Protein AF-A0A9W7D382-F1 (afdb_monomer)

Foldseek 3Di:
DDPDDPQDDLVRLVVQLVVLCVVLPDDPDDDDPVVVVVSVVSNVVSNVVSVVSNVVVVVVVVVVPPVPDPDDDDDDDDDDDDDDDDDDDDDDDDDDDDDDDDDDDDPPDPPDDVVVVVVVQVPDDPVRNVVVVVVVVVVVVVVVVPDDPVRVVVVVVVVVVVVVVVVVPDDPVRVVVVVVVVVVVVVVCVVPDDPVVVVVVVVVVVVVVVVCVVVADPVNVVVVVVVVVVVVVVVVVPDDPVRVVVVVVVVVVVVVVVVVPDDPVNVVVVVVVVVVVVVCVVVVVVVVPDPPPPLVVDDDPQADPSDGNQPDFDQDPVPRDTDHPPDPDDDDD

Sequence (333 aa):
MGRSKKKRTREEIEQAMRDNERMNATPAALEEPAAKKRRQARRRNKRYNLNKEFQALAVDTAEDFTAAASRPPVAAAVPEITPALVPATVPPRVPTPVLAPPSAVEPQHPQANPAQGRRQRASLTASQQERVRTRDRERARARRANRTLSQQERDRRRDAERKRARSALLSEAAVSEQRNQNRTQQANVRANRPAQERLILQDADRFRHEQRREQETPDERSARLARERAHQEERRANLSQQQEEAEQAYRREYQAMQRDGQDDEENEEARQNERTRRGSLRRGHTLANHEDFRVSMLSGPNIVDGRHKLPPTTVCPHCNAWKWPAEPRKPAA

Secondary structure (DSSP, 8-state):
----PPPPPHHHHHHHHHHHHHHTPPPSSPPPHHHHHHHHHHHHHHHHHHHHHHHHHHHHHHHTTTTS-----------------------PPPPP---PPP-----------HHHHHHHHHTS-HHHHHHHHHHHHHHHHHHHHT--HHHHHHHHHHHHHHHHHHHHTS-HHHHHHHHHHHHHHHHHHHHT--HHHHHHHHHHHHHHHHHHHHS--HHHHHHHHHHHHHHHHHHHHT--HHHHHHHHHHHHHHHHHHHHH--HHHHHHHHHHHHHHHHHHHTTTTGGG-TT--GGG--STTEETTEE-PPPPEEPTTT--EE-TTSPPPPP-

pLDDT: mean 76.52, std 20.8, range [29.12, 97.38]

Organism: NCBI:txid1490495

Mean predicted aligned error: 22.12 Å

Solvent-accessible surface area (backbone atoms only — not comparable to full-atom values): 20810 Å² total; per-residue (Å²): 135,83,80,76,76,76,80,75,52,71,67,57,42,56,50,52,50,54,50,45,51,62,78,54,51,83,69,95,62,95,69,57,72,67,60,52,51,52,48,52,49,56,46,49,55,52,49,52,53,44,51,51,54,51,50,53,55,54,51,66,61,49,65,76,61,67,82,78,77,90,81,89,83,86,89,83,89,85,89,87,87,84,90,86,86,88,88,86,86,89,83,92,80,82,90,77,89,77,82,85,82,84,86,80,84,74,84,76,72,79,78,74,57,67,67,59,58,50,52,59,58,68,71,46,51,74,70,55,49,47,53,51,52,51,53,50,51,49,53,51,49,54,55,58,71,73,51,51,70,71,56,52,51,54,48,50,52,52,50,50,49,52,47,52,56,53,59,71,71,51,51,72,67,58,51,49,50,52,51,49,53,51,50,52,52,50,49,50,56,61,70,73,48,53,70,68,60,53,50,54,50,50,51,52,51,50,50,54,51,52,54,52,59,71,71,46,48,73,66,57,50,50,53,50,52,49,51,51,48,52,52,52,50,53,50,59,73,69,54,49,72,72,54,50,52,51,53,50,50,52,50,52,52,52,51,49,54,47,62,76,65,53,49,75,66,58,50,48,50,52,50,50,52,50,50,48,52,53,48,36,58,72,69,45,58,69,55,78,76,42,95,78,63,59,50,86,74,62,78,54,99,50,43,56,96,67,37,74,55,73,74,84,67,47,65,38,93,88,73,70,45,81,40,66,91,83,64,77,80,76,81,85,129

Radius of gyration: 43.37 Å; Cα contacts (8 Å, |Δi|>4): 63; chains: 1; bounding box: 101×57×130 Å

Structure (mmCIF, N/CA/C/O backbone):
data_AF-A0A9W7D382-F1
#
_entry.id   AF-A0A9W7D382-F1
#
loop_
_atom_site.group_PDB
_atom_site.id
_atom_site.type_symbol
_atom_site.label_atom_id
_atom_site.label_alt_id
_atom_site.label_comp_id
_atom_site.label_asym_id
_atom_site.label_entity_id
_atom_site.label_seq_id
_atom_site.pdbx_PDB_ins_code
_atom_site.Cartn_x
_atom_site.Cartn_y
_atom_site.Cartn_z
_atom_site.occupancy
_atom_site.B_iso_or_equiv
_atom_site.auth_seq_id
_atom_site.auth_comp_id
_atom_site.auth_asym_id
_atom_site.auth_atom_id
_atom_site.pdbx_PDB_model_num
ATOM 1 N N . MET A 1 1 ? -33.447 33.924 33.471 1.00 37.00 1 MET A N 1
ATOM 2 C CA . MET A 1 1 ? -33.058 34.583 32.202 1.00 37.00 1 MET A CA 1
ATOM 3 C C . MET A 1 1 ? -31.694 34.055 31.762 1.00 37.00 1 MET A C 1
ATOM 5 O O . MET A 1 1 ? -30.670 34.628 32.119 1.00 37.00 1 MET A O 1
ATOM 9 N N . GLY A 1 2 ? -31.651 32.909 31.077 1.00 43.53 2 GLY A N 1
ATOM 10 C CA . GLY A 1 2 ? -30.391 32.353 30.573 1.00 43.53 2 GLY A CA 1
ATOM 11 C C . GLY A 1 2 ? -29.892 33.190 29.398 1.00 43.53 2 GLY A C 1
ATOM 12 O O . GLY A 1 2 ? -30.586 33.290 28.392 1.00 43.53 2 GLY A O 1
ATOM 13 N N . ARG A 1 3 ? -28.718 33.822 29.518 1.00 42.97 3 ARG A N 1
ATOM 14 C CA . ARG A 1 3 ? -28.079 34.508 28.385 1.00 42.97 3 ARG A CA 1
ATOM 15 C C . ARG A 1 3 ? -27.774 33.465 27.310 1.00 42.97 3 ARG A C 1
ATOM 17 O O . ARG A 1 3 ? -26.879 32.641 27.498 1.00 42.97 3 ARG A O 1
ATOM 24 N N . SER A 1 4 ? -28.498 33.495 26.193 1.00 52.62 4 SER A N 1
ATOM 25 C CA . SER A 1 4 ? -28.135 32.734 25.000 1.00 52.62 4 SER A CA 1
ATOM 26 C C . SER A 1 4 ? -26.734 33.171 24.574 1.00 52.62 4 SER A C 1
ATOM 28 O O . SER A 1 4 ? -26.511 34.340 24.247 1.00 52.62 4 SER A O 1
ATOM 30 N N . LYS A 1 5 ? -25.763 32.255 24.641 1.00 63.84 5 LYS A N 1
ATOM 31 C CA . LYS A 1 5 ? -24.408 32.508 24.140 1.00 63.84 5 LYS A CA 1
ATOM 32 C C . LYS A 1 5 ? -24.543 32.866 22.658 1.00 63.84 5 LYS A C 1
ATOM 34 O O . LYS A 1 5 ? -25.117 32.085 21.903 1.00 63.84 5 LYS A O 1
ATOM 39 N N . LYS A 1 6 ? -24.076 34.055 22.262 1.00 71.25 6 LYS A N 1
ATOM 40 C CA . LYS A 1 6 ? -24.061 34.470 20.852 1.00 71.25 6 LYS A CA 1
ATOM 41 C C . LYS A 1 6 ? -23.346 33.381 20.042 1.00 71.25 6 LYS A C 1
ATOM 43 O O . LYS A 1 6 ? -22.253 32.967 20.433 1.00 71.25 6 LYS A O 1
ATOM 48 N N . LYS A 1 7 ? -23.978 32.897 18.965 1.00 74.50 7 LYS A N 1
ATOM 49 C CA . LYS A 1 7 ? -23.317 32.020 17.990 1.00 74.50 7 LYS A CA 1
ATOM 50 C C . LYS A 1 7 ? -22.135 32.807 17.411 1.00 74.50 7 LYS A C 1
ATOM 52 O O . LYS A 1 7 ? -22.319 33.960 17.023 1.00 74.50 7 LYS A O 1
ATOM 57 N N . ARG A 1 8 ? -20.939 32.217 17.418 1.00 80.88 8 ARG A N 1
ATOM 58 C CA . ARG A 1 8 ? -19.760 32.835 16.798 1.00 80.88 8 ARG A CA 1
ATOM 59 C C . ARG A 1 8 ? -19.922 32.850 15.289 1.00 80.88 8 ARG A C 1
ATOM 61 O O . ARG A 1 8 ? -20.516 31.926 14.737 1.00 80.88 8 ARG A O 1
ATOM 68 N N . THR A 1 9 ? -19.387 33.868 14.630 1.00 81.50 9 THR A N 1
ATOM 69 C CA . THR A 1 9 ? -19.325 33.887 13.164 1.00 81.50 9 THR A CA 1
ATOM 70 C C . THR A 1 9 ? -18.233 32.939 12.659 1.00 81.50 9 THR A C 1
ATOM 72 O O . THR A 1 9 ? -17.349 32.512 13.407 1.00 81.50 9 THR A O 1
ATOM 75 N N . ARG A 1 10 ? -18.274 32.599 11.367 1.00 81.44 10 ARG A N 1
ATOM 76 C CA . ARG A 1 10 ? -17.271 31.733 10.730 1.00 81.44 10 ARG A CA 1
ATOM 77 C C . ARG A 1 10 ? -15.841 32.254 10.933 1.00 81.44 10 ARG A C 1
ATOM 79 O O . ARG A 1 10 ? -14.953 31.486 11.297 1.00 81.44 10 ARG A O 1
ATOM 86 N N . GLU A 1 11 ? -15.641 33.557 10.754 1.00 82.12 11 GLU A N 1
ATOM 87 C CA . GLU A 1 11 ? -14.342 34.223 10.914 1.00 82.12 11 GLU A CA 1
ATOM 88 C C . GLU A 1 11 ? -13.851 34.189 12.367 1.00 82.12 11 GLU A C 1
ATOM 90 O O . GLU A 1 11 ? -12.674 33.937 12.620 1.00 82.12 11 GLU A O 1
ATOM 95 N N . GLU A 1 12 ? -14.753 34.352 13.339 1.00 84.56 12 GLU A N 1
ATOM 96 C CA . GLU A 1 12 ? -14.424 34.233 14.764 1.00 84.56 12 GLU A CA 1
ATOM 97 C C . GLU A 1 12 ? -13.974 32.813 15.137 1.00 84.56 12 GLU A C 1
ATOM 99 O O . GLU A 1 12 ? -13.090 32.642 15.979 1.00 84.56 12 GLU A O 1
ATOM 104 N N . ILE A 1 13 ? -14.552 31.784 14.511 1.00 83.56 13 ILE A N 1
ATOM 105 C CA . ILE A 1 13 ? -14.158 30.388 14.733 1.00 83.56 13 ILE A CA 1
ATOM 106 C C . ILE A 1 13 ? -12.787 30.105 14.107 1.00 83.56 13 ILE A C 1
ATOM 108 O O . ILE A 1 13 ? -11.934 29.501 14.760 1.00 83.56 13 ILE A O 1
ATOM 112 N N . GLU A 1 14 ? -12.537 30.574 12.883 1.00 84.88 14 GLU A N 1
ATOM 113 C CA . GLU A 1 14 ? -11.229 30.443 12.227 1.00 84.88 14 GLU A CA 1
ATOM 114 C C . GLU A 1 14 ? -10.127 31.185 13.002 1.00 84.88 14 GLU A C 1
ATOM 116 O O . GLU A 1 14 ? -9.028 30.655 13.195 1.00 84.88 14 GLU A O 1
ATOM 121 N N . GLN A 1 15 ? -10.426 32.375 13.525 1.00 87.94 15 GLN A N 1
ATOM 122 C CA . GLN A 1 15 ? -9.501 33.130 14.365 1.00 87.94 15 GLN A CA 1
ATOM 123 C C . GLN A 1 15 ? -9.241 32.418 15.702 1.00 87.94 15 GLN A C 1
ATOM 125 O O . GLN A 1 15 ? -8.086 32.250 16.096 1.00 87.94 15 GLN A O 1
ATOM 130 N N . ALA A 1 16 ? -10.283 31.890 16.352 1.00 83.94 16 ALA A N 1
ATOM 131 C CA . ALA A 1 16 ? -10.144 31.117 17.587 1.00 83.94 16 ALA A CA 1
ATOM 132 C C . ALA A 1 16 ? -9.324 29.826 17.400 1.00 83.94 16 ALA A C 1
ATOM 134 O O . ALA A 1 16 ? -8.655 29.377 18.336 1.00 83.94 16 ALA A O 1
ATOM 135 N N . MET A 1 17 ? -9.347 29.231 16.203 1.00 84.94 17 MET A N 1
ATOM 136 C CA . MET A 1 17 ? -8.493 28.096 15.848 1.00 84.94 17 MET A CA 1
ATOM 137 C C . MET A 1 17 ? -7.021 28.510 15.790 1.00 84.94 17 MET A C 1
ATOM 139 O O . MET A 1 17 ? -6.186 27.858 16.416 1.00 84.94 17 MET A O 1
ATOM 143 N N . ARG A 1 18 ? -6.702 29.626 15.121 1.00 84.06 18 ARG A N 1
ATOM 144 C CA . ARG A 1 18 ? -5.328 30.160 15.065 1.00 84.06 18 ARG A CA 1
ATOM 145 C C . ARG A 1 18 ? -4.809 30.542 16.449 1.00 84.06 18 ARG A C 1
ATOM 147 O O . ARG A 1 18 ? -3.672 30.220 16.792 1.00 84.06 18 ARG A O 1
ATOM 154 N N . ASP A 1 19 ? -5.643 31.169 17.270 1.00 84.56 19 ASP A N 1
ATOM 155 C CA . ASP A 1 19 ? -5.269 31.542 18.634 1.00 84.56 19 ASP A CA 1
ATOM 156 C C . ASP A 1 19 ? -5.066 30.306 19.518 1.00 84.56 19 ASP A C 1
ATOM 158 O O . ASP A 1 19 ? -4.144 30.269 20.333 1.00 84.56 19 ASP A O 1
ATOM 162 N N . ASN A 1 20 ? -5.843 29.236 19.317 1.00 87.06 20 ASN A N 1
ATOM 163 C CA . ASN A 1 20 ? -5.608 27.969 20.006 1.00 87.06 20 ASN A CA 1
ATOM 164 C C . ASN A 1 20 ? -4.251 27.348 19.648 1.00 87.06 20 ASN A C 1
ATOM 166 O O . ASN A 1 20 ? -3.585 26.800 20.532 1.00 87.06 20 ASN A O 1
ATOM 170 N N . GLU A 1 21 ? -3.840 27.446 18.384 1.00 84.88 21 GLU A N 1
ATOM 171 C CA . GLU A 1 21 ? -2.535 26.974 17.921 1.00 84.88 21 GLU A CA 1
ATOM 172 C C . GLU A 1 21 ? -1.383 27.810 18.473 1.00 84.88 21 GLU A C 1
ATOM 174 O O . GLU A 1 21 ? -0.364 27.239 18.856 1.00 84.88 21 GLU A O 1
ATOM 179 N N . ARG A 1 22 ? -1.565 29.129 18.594 1.00 84.81 22 ARG A N 1
ATOM 180 C CA . ARG A 1 22 ? -0.589 30.030 19.224 1.00 84.81 22 ARG A CA 1
ATOM 181 C C . ARG A 1 22 ? -0.449 29.758 20.722 1.00 84.81 22 ARG A C 1
ATOM 183 O O . ARG A 1 22 ? 0.657 29.544 21.204 1.00 84.81 22 ARG A O 1
ATOM 190 N N . MET A 1 23 ? -1.566 29.691 21.448 1.00 77.81 23 MET A N 1
ATOM 191 C CA . MET A 1 23 ? -1.580 29.489 22.905 1.00 77.81 23 MET A CA 1
ATOM 192 C C . MET A 1 23 ? -1.111 28.092 23.330 1.00 77.81 23 MET A C 1
ATOM 194 O O . MET A 1 23 ? -0.653 27.912 24.454 1.00 77.81 23 MET A O 1
ATOM 198 N N . ASN A 1 24 ? -1.232 27.093 22.450 1.00 81.31 24 ASN A N 1
ATOM 199 C CA . ASN A 1 24 ? -0.793 25.716 22.697 1.00 81.31 24 ASN A CA 1
ATOM 200 C C . ASN A 1 24 ? 0.333 25.292 21.741 1.00 81.31 24 ASN A C 1
ATOM 202 O O . ASN A 1 24 ? 0.441 24.108 21.389 1.00 81.31 24 ASN A O 1
ATOM 206 N N . ALA A 1 25 ? 1.171 26.240 21.325 1.00 79.75 25 ALA A N 1
ATOM 207 C CA . ALA A 1 25 ? 2.393 25.939 20.598 1.00 79.75 25 ALA A CA 1
ATOM 208 C C . ALA A 1 25 ? 3.332 25.083 21.464 1.00 79.75 25 ALA A C 1
ATOM 210 O O . ALA A 1 25 ? 3.325 25.156 22.695 1.00 79.75 25 ALA A O 1
ATOM 211 N N . THR A 1 26 ? 4.122 24.219 20.826 1.00 77.06 26 THR A N 1
ATOM 212 C CA . THR A 1 26 ? 5.143 23.443 21.540 1.00 77.06 26 THR A CA 1
ATOM 213 C C . THR A 1 26 ? 6.229 24.400 22.036 1.00 77.06 26 THR A C 1
ATOM 215 O O . THR A 1 26 ? 6.784 25.123 21.207 1.00 77.06 26 THR A O 1
ATOM 218 N N . PRO A 1 27 ? 6.529 24.435 23.347 1.00 72.56 27 PRO A N 1
ATOM 219 C CA . PRO A 1 27 ? 7.606 25.270 23.861 1.00 72.56 27 PRO A CA 1
ATOM 220 C C . PRO A 1 27 ? 8.956 24.799 23.303 1.00 72.56 27 PRO A C 1
ATOM 222 O O . PRO A 1 27 ? 9.131 23.622 22.996 1.00 72.56 27 PRO A O 1
ATOM 225 N N . ALA A 1 28 ? 9.915 25.719 23.176 1.00 64.69 28 ALA A N 1
ATOM 226 C CA . ALA A 1 28 ? 11.247 25.419 22.641 1.00 64.69 28 ALA A CA 1
ATOM 227 C C . ALA A 1 28 ? 12.111 24.553 23.585 1.00 64.69 28 ALA A C 1
ATOM 229 O O . ALA A 1 28 ? 13.091 23.957 23.147 1.00 64.69 28 ALA A O 1
ATOM 230 N N . ALA A 1 29 ? 11.751 24.476 24.869 1.00 68.19 29 ALA A N 1
ATOM 231 C CA . ALA A 1 29 ? 12.441 23.667 25.869 1.00 68.19 29 ALA A CA 1
ATOM 232 C C . ALA A 1 29 ? 11.959 22.205 25.872 1.00 68.19 29 ALA A C 1
ATOM 234 O O . ALA A 1 29 ? 10.823 21.907 25.495 1.00 68.19 29 ALA A O 1
ATOM 235 N N . LEU A 1 30 ? 12.820 21.296 26.347 1.00 61.06 30 LEU A N 1
ATOM 236 C CA . LEU A 1 30 ? 12.452 19.901 26.587 1.00 61.06 30 LEU A CA 1
ATOM 237 C C . LEU A 1 30 ? 11.354 19.837 27.646 1.00 61.06 30 LEU A C 1
ATOM 239 O O . LEU A 1 30 ? 11.534 20.238 28.792 1.00 61.06 30 LEU A O 1
ATOM 243 N N . GLU A 1 31 ? 10.200 19.343 27.226 1.00 74.75 31 GLU A N 1
ATOM 244 C CA . GLU A 1 31 ? 9.009 19.280 28.048 1.00 74.75 31 GLU A CA 1
ATOM 245 C C . GLU A 1 31 ? 8.812 17.877 28.623 1.00 74.75 31 GLU A C 1
ATOM 247 O O . GLU A 1 31 ? 8.959 16.874 27.919 1.00 74.75 31 GLU A O 1
ATOM 252 N N . GLU A 1 32 ? 8.407 17.819 29.891 1.00 73.88 32 GLU A N 1
ATOM 253 C CA . GLU A 1 32 ? 8.013 16.583 30.558 1.00 73.88 32 GLU A CA 1
ATOM 254 C C . GLU A 1 32 ? 6.883 15.861 29.778 1.00 73.88 32 GLU A C 1
ATOM 256 O O . GLU A 1 32 ? 5.906 16.501 29.357 1.00 73.88 32 GLU A O 1
ATOM 261 N N . PRO A 1 33 ? 6.947 14.525 29.593 1.00 76.69 33 PRO A N 1
ATOM 262 C CA . PRO A 1 33 ? 5.948 13.772 28.827 1.00 76.69 33 PRO A CA 1
ATOM 263 C C . PRO A 1 33 ? 4.491 14.004 29.266 1.00 76.69 33 PRO A C 1
ATOM 265 O O . PRO A 1 33 ? 3.589 14.063 28.422 1.00 76.69 33 PRO A O 1
ATOM 268 N N . ALA A 1 34 ? 4.251 14.189 30.568 1.00 76.81 34 ALA A N 1
ATOM 269 C CA . ALA A 1 34 ? 2.925 14.452 31.121 1.00 76.81 34 ALA A CA 1
ATOM 270 C C . ALA A 1 34 ? 2.381 15.839 30.724 1.00 76.81 34 ALA A C 1
ATOM 272 O O . ALA A 1 34 ? 1.218 15.958 30.319 1.00 76.81 34 ALA A O 1
ATOM 273 N N . ALA A 1 35 ? 3.216 16.881 30.770 1.00 80.00 35 ALA A N 1
ATOM 274 C CA . ALA A 1 35 ? 2.851 18.237 30.358 1.00 80.00 35 ALA A CA 1
ATOM 275 C C . ALA A 1 35 ? 2.538 18.303 28.852 1.00 80.00 35 ALA A C 1
ATOM 277 O O . ALA A 1 35 ? 1.500 18.845 28.446 1.00 80.00 35 ALA A O 1
ATOM 278 N N . LYS A 1 36 ? 3.335 17.599 28.037 1.00 83.25 36 LYS A N 1
ATOM 279 C CA . LYS A 1 36 ? 3.106 17.453 26.594 1.00 83.25 36 LYS A CA 1
ATOM 280 C C . LYS A 1 36 ? 1.746 16.819 26.295 1.00 83.25 36 LYS A C 1
ATOM 282 O O . LYS A 1 36 ? 1.010 17.316 25.437 1.00 83.25 36 LYS A O 1
ATOM 287 N N . LYS A 1 37 ? 1.380 15.752 27.018 1.00 84.94 37 LYS A N 1
ATOM 288 C CA . LYS A 1 37 ? 0.077 15.076 26.875 1.00 84.94 37 LYS A CA 1
ATOM 289 C C . LYS A 1 37 ? -1.080 16.020 27.226 1.00 84.94 37 LYS A C 1
ATOM 291 O O . LYS A 1 37 ? -2.031 16.122 26.450 1.00 84.94 37 LYS A O 1
ATOM 296 N N . ARG A 1 38 ? -0.973 16.780 28.325 1.00 84.88 38 ARG A N 1
ATOM 297 C CA . ARG A 1 38 ? -1.993 17.767 28.735 1.00 84.88 38 ARG A CA 1
ATOM 298 C C . ARG A 1 38 ? -2.163 18.893 27.709 1.00 84.88 38 ARG A C 1
ATOM 300 O O . ARG A 1 38 ? -3.300 19.228 27.376 1.00 84.88 38 ARG A O 1
ATOM 307 N N . ARG A 1 39 ? -1.076 19.446 27.148 1.00 85.56 39 ARG A N 1
ATOM 308 C CA . ARG A 1 39 ? -1.170 20.464 26.080 1.00 85.56 39 ARG A CA 1
ATOM 309 C C . ARG A 1 39 ? -1.847 19.905 24.832 1.00 85.56 39 ARG A C 1
ATOM 311 O O . ARG A 1 39 ? -2.732 20.549 24.269 1.00 85.56 39 ARG A O 1
ATOM 318 N N . GLN A 1 40 ? -1.459 18.705 24.400 1.00 87.06 40 GLN A N 1
ATOM 319 C CA . GLN A 1 40 ? -2.062 18.077 23.225 1.00 87.06 40 GLN A CA 1
ATOM 320 C C . GLN A 1 40 ? -3.556 17.804 23.421 1.00 87.06 40 GLN A C 1
ATOM 322 O O . GLN A 1 40 ? -4.330 18.060 22.501 1.00 87.06 40 GLN A O 1
ATOM 327 N N . ALA A 1 41 ? -3.971 17.359 24.610 1.00 86.69 41 ALA A N 1
ATOM 328 C CA . ALA A 1 41 ? -5.381 17.173 24.946 1.00 86.69 41 ALA A CA 1
ATOM 329 C C . ALA A 1 41 ? -6.163 18.498 24.877 1.00 86.69 41 ALA A C 1
ATOM 331 O O . ALA A 1 41 ? -7.189 18.568 24.203 1.00 86.69 41 ALA A O 1
ATOM 332 N N . ARG A 1 42 ? -5.636 19.585 25.463 1.00 86.44 42 ARG A N 1
ATOM 333 C CA . ARG A 1 42 ? -6.253 20.926 25.385 1.00 86.44 42 ARG A CA 1
ATOM 334 C C . ARG A 1 42 ? -6.392 21.418 23.944 1.00 86.44 42 ARG A C 1
ATOM 336 O O . ARG A 1 42 ? -7.455 21.915 23.570 1.00 86.44 42 ARG A O 1
ATOM 343 N N . ARG A 1 43 ? -5.351 21.237 23.122 1.00 87.31 43 ARG A N 1
ATOM 344 C CA . ARG A 1 43 ? -5.374 21.590 21.693 1.00 87.31 43 ARG A CA 1
ATOM 345 C C . ARG A 1 43 ? -6.425 20.776 20.936 1.00 87.31 43 ARG A C 1
ATOM 347 O O . ARG A 1 43 ? -7.211 21.343 20.185 1.00 87.31 43 ARG A O 1
ATOM 354 N N . ARG A 1 44 ? -6.479 19.457 21.150 1.00 87.25 44 ARG A N 1
ATOM 355 C CA . ARG A 1 44 ? -7.437 18.563 20.477 1.00 87.25 44 ARG A CA 1
ATOM 356 C C . ARG A 1 44 ? -8.882 18.864 20.865 1.00 87.25 44 ARG A C 1
ATOM 358 O O . ARG A 1 44 ? -9.693 19.062 19.967 1.00 87.25 44 ARG A O 1
ATOM 365 N N . ASN A 1 45 ? -9.185 18.982 22.157 1.00 87.56 45 ASN A N 1
ATOM 366 C CA . ASN A 1 45 ? -10.548 19.245 22.630 1.00 87.56 45 ASN A CA 1
ATOM 367 C C . ASN A 1 45 ? -11.061 20.598 22.133 1.00 87.56 45 ASN A C 1
ATOM 369 O O . ASN A 1 45 ? -12.186 20.702 21.644 1.00 87.56 45 ASN A O 1
ATOM 373 N N . LYS A 1 46 ? -10.222 21.642 22.187 1.00 88.19 46 LYS A N 1
ATOM 374 C CA . LYS A 1 46 ? -10.621 22.964 21.697 1.00 88.19 46 LYS A CA 1
ATOM 375 C C . LYS A 1 46 ? -10.827 22.970 20.181 1.00 88.19 46 LYS A C 1
ATOM 377 O O . LYS A 1 46 ? -11.808 23.546 19.722 1.00 88.19 46 LYS A O 1
ATOM 382 N N . ARG A 1 47 ? -9.961 22.286 19.427 1.00 88.12 47 ARG A N 1
ATOM 383 C CA . ARG A 1 47 ? -10.088 22.124 17.973 1.00 88.12 47 ARG A CA 1
ATOM 384 C C . ARG A 1 47 ? -11.347 21.350 17.581 1.00 88.12 47 ARG A C 1
ATOM 386 O O . ARG A 1 47 ? -12.035 21.752 16.654 1.00 88.12 47 ARG A O 1
ATOM 393 N N . TYR A 1 48 ? -11.658 20.268 18.293 1.00 89.69 48 TYR A N 1
ATOM 394 C CA . TYR A 1 48 ? -12.865 19.474 18.068 1.00 89.69 48 TYR A CA 1
ATOM 395 C C . TYR A 1 48 ? -14.133 20.309 18.281 1.00 89.69 48 TYR A C 1
ATOM 397 O O . TYR A 1 48 ? -14.995 20.348 17.407 1.00 89.69 48 TYR A O 1
ATOM 405 N N . ASN A 1 49 ? -14.205 21.057 19.386 1.00 87.25 49 ASN A N 1
ATOM 406 C CA . ASN A 1 49 ? -15.352 21.917 19.681 1.00 87.25 49 ASN A CA 1
ATOM 407 C C . ASN A 1 49 ? -15.520 23.045 18.649 1.00 87.25 49 ASN A C 1
ATOM 409 O O . ASN A 1 49 ? -16.633 23.293 18.200 1.00 87.25 49 ASN A O 1
ATOM 413 N N . LEU A 1 50 ? -14.425 23.687 18.227 1.00 87.06 50 LEU A N 1
ATOM 414 C CA . LEU A 1 50 ? -14.463 24.734 17.199 1.00 87.06 50 LEU A CA 1
ATOM 415 C C . LEU A 1 50 ? -14.838 24.177 15.816 1.00 87.06 50 LEU A C 1
ATOM 417 O O . LEU A 1 50 ? -15.633 24.793 15.116 1.00 87.06 50 LEU A O 1
ATOM 421 N N . ASN A 1 51 ? -14.353 22.989 15.442 1.00 87.50 51 ASN A N 1
ATOM 422 C CA . ASN A 1 51 ? -14.771 22.323 14.204 1.00 87.50 51 ASN A CA 1
ATOM 423 C C . ASN A 1 51 ? -16.252 21.926 14.233 1.00 87.50 51 ASN A C 1
ATOM 425 O O . ASN A 1 51 ? -16.925 22.027 13.211 1.00 87.50 51 ASN A O 1
ATOM 429 N N . LYS A 1 52 ? -16.769 21.501 15.390 1.00 87.62 52 LYS A N 1
ATOM 430 C CA . LYS A 1 52 ? -18.194 21.207 15.572 1.00 87.62 52 LYS A CA 1
ATOM 431 C C . LYS A 1 52 ? -19.048 22.471 15.418 1.00 87.62 52 LYS A C 1
ATOM 433 O O . LYS A 1 52 ? -20.061 22.428 14.729 1.00 87.62 52 LYS A O 1
ATOM 438 N N . GLU A 1 53 ? -18.621 23.596 16.001 1.00 84.31 53 GLU A N 1
ATOM 439 C CA . GLU A 1 53 ? -19.261 24.908 15.800 1.00 84.31 53 GLU A CA 1
ATOM 440 C C . GLU A 1 53 ? -19.203 25.337 14.319 1.00 84.31 53 GLU A C 1
ATOM 442 O O . GLU A 1 53 ? -20.206 25.788 13.774 1.00 84.31 53 GLU A O 1
ATOM 447 N N . PHE A 1 54 ? -18.069 25.131 13.639 1.00 83.31 54 PHE A N 1
ATOM 448 C CA . PHE A 1 54 ? -17.901 25.454 12.217 1.00 83.31 54 PHE A CA 1
ATOM 449 C C . PHE A 1 54 ? -18.824 24.628 11.311 1.00 83.31 54 PH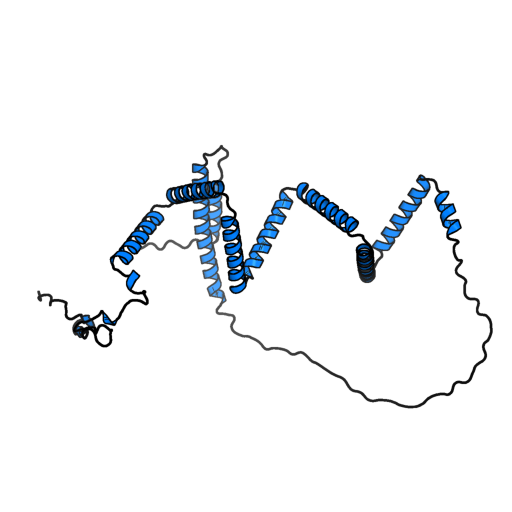E A C 1
ATOM 451 O O . PHE A 1 54 ? -19.438 25.164 10.391 1.00 83.31 54 PHE A O 1
ATOM 458 N N . GLN A 1 55 ? -18.949 23.325 11.580 1.00 82.56 55 GLN A N 1
ATOM 459 C CA . GLN A 1 55 ? -19.852 22.442 10.839 1.00 82.56 55 GLN A CA 1
ATOM 460 C C . GLN A 1 55 ? -21.321 22.798 11.075 1.00 82.56 55 GLN A C 1
ATOM 462 O O . GLN A 1 55 ? -22.097 22.781 10.127 1.00 82.56 55 GLN A O 1
ATOM 467 N N . ALA A 1 56 ? -21.697 23.179 12.300 1.00 78.69 56 ALA A N 1
ATOM 468 C CA . ALA A 1 56 ? -23.056 23.631 12.593 1.00 78.69 56 ALA A CA 1
ATOM 469 C C . ALA A 1 56 ? -23.431 24.890 11.788 1.00 78.69 56 ALA A C 1
ATOM 471 O O . ALA A 1 56 ? -24.539 24.971 11.272 1.00 78.69 56 ALA A O 1
ATOM 472 N N . LEU A 1 57 ? -22.493 25.827 11.595 1.00 74.44 57 LEU A N 1
ATOM 473 C CA . LEU A 1 57 ? -22.721 26.991 10.728 1.00 74.44 57 LEU A CA 1
ATOM 474 C C . LEU A 1 57 ? -22.848 26.622 9.243 1.00 74.44 57 LEU A C 1
ATOM 476 O O . LEU A 1 57 ? -23.590 27.279 8.523 1.00 74.44 57 LEU A O 1
ATOM 480 N N . ALA A 1 58 ? -22.141 25.588 8.773 1.00 71.81 58 ALA A N 1
ATOM 481 C CA . ALA A 1 58 ? -22.247 25.125 7.387 1.00 71.81 58 ALA A CA 1
ATOM 482 C C . ALA A 1 58 ? -23.603 24.452 7.093 1.00 71.81 58 ALA A C 1
ATOM 484 O O . ALA A 1 58 ? -24.124 24.582 5.986 1.00 71.81 58 ALA A O 1
ATOM 485 N N . VAL A 1 59 ? -24.185 23.765 8.081 1.00 63.38 59 VAL A N 1
ATOM 486 C CA . VAL A 1 59 ? -25.531 23.176 7.980 1.00 63.38 59 VAL A CA 1
ATOM 487 C C . VAL A 1 59 ? -26.604 24.267 7.997 1.00 63.38 59 VAL A C 1
ATOM 489 O O . VAL A 1 59 ? -27.467 24.255 7.124 1.00 63.38 59 VAL A O 1
ATOM 492 N N . ASP A 1 60 ? -26.480 25.263 8.884 1.00 59.38 60 ASP A N 1
ATOM 493 C CA . ASP A 1 60 ? -27.396 26.414 8.933 1.00 59.38 60 ASP A CA 1
ATOM 494 C C . ASP A 1 60 ? -27.418 27.183 7.584 1.00 59.38 60 ASP A C 1
ATOM 496 O O . ASP A 1 60 ? -28.456 27.705 7.198 1.00 59.38 60 ASP A O 1
ATOM 500 N N . THR A 1 61 ? -26.318 27.202 6.810 1.00 57.28 61 THR A N 1
ATOM 501 C CA . THR A 1 61 ? -26.292 27.800 5.453 1.00 57.28 61 THR A CA 1
ATOM 502 C C . THR A 1 61 ? -26.850 26.912 4.334 1.00 57.28 61 THR A C 1
ATOM 504 O O . THR A 1 61 ? -27.131 27.413 3.248 1.00 57.28 61 THR A O 1
ATOM 507 N N . ALA A 1 62 ? -26.966 25.598 4.546 1.00 50.22 62 ALA A N 1
ATOM 508 C CA . ALA A 1 62 ? -27.415 24.651 3.522 1.00 50.22 62 ALA A CA 1
ATOM 509 C C . ALA A 1 62 ? -28.943 24.478 3.506 1.00 50.22 62 ALA A C 1
ATOM 511 O O . ALA A 1 62 ? -29.514 24.214 2.444 1.00 50.22 62 ALA A O 1
ATOM 512 N N . GLU A 1 63 ? -29.615 24.668 4.646 1.00 48.53 63 GLU A N 1
ATOM 513 C CA . GLU A 1 63 ? -31.081 24.609 4.710 1.00 48.53 63 GLU A CA 1
ATOM 514 C C . GLU A 1 63 ? -31.746 25.750 3.916 1.00 48.53 63 GLU A C 1
ATOM 516 O O . GLU A 1 63 ? -32.782 25.526 3.292 1.00 48.53 63 GLU A O 1
ATOM 521 N N . ASP A 1 64 ? -31.085 26.904 3.774 1.00 44.72 64 ASP A N 1
ATOM 522 C CA . ASP A 1 64 ? -31.585 28.041 2.984 1.00 44.72 64 ASP A CA 1
ATOM 523 C C . ASP A 1 64 ? -31.602 27.792 1.457 1.00 44.72 64 ASP A C 1
ATOM 525 O O . ASP A 1 64 ? -32.353 28.443 0.728 1.00 44.72 64 ASP A O 1
ATOM 529 N N . PHE A 1 65 ? -30.826 26.829 0.936 1.00 41.91 65 PHE A N 1
ATOM 530 C CA . PHE A 1 65 ? -30.743 26.552 -0.512 1.00 41.91 65 PHE A CA 1
ATOM 531 C C . PHE A 1 65 ? -31.682 25.441 -1.006 1.00 41.91 65 PHE A C 1
ATOM 533 O O . PHE A 1 65 ? -31.905 25.308 -2.212 1.00 41.91 65 PHE A O 1
ATOM 540 N N . THR A 1 66 ? -32.259 24.639 -0.109 1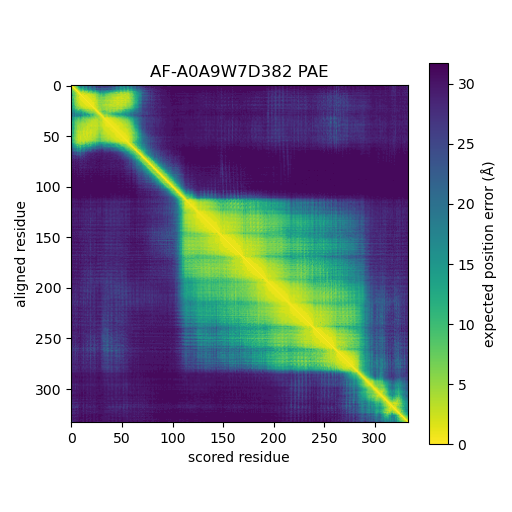.00 39.66 66 THR A N 1
ATOM 541 C CA . THR A 1 66 ? -33.031 23.440 -0.497 1.00 39.66 66 THR A CA 1
ATOM 542 C C . THR A 1 66 ? -34.492 23.717 -0.874 1.00 39.66 66 THR A C 1
ATOM 544 O O . THR A 1 66 ? -35.136 22.862 -1.480 1.00 39.66 66 THR A O 1
ATOM 547 N N . ALA A 1 67 ? -35.004 24.932 -0.646 1.00 35.09 67 ALA A N 1
ATOM 548 C CA . ALA A 1 67 ? -36.376 25.311 -1.003 1.00 35.09 67 ALA A CA 1
ATOM 549 C C . ALA A 1 67 ? -36.591 25.656 -2.499 1.00 35.09 67 ALA A C 1
ATOM 551 O O . ALA A 1 67 ? -37.734 25.792 -2.931 1.00 35.09 67 ALA A O 1
ATOM 552 N N . ALA A 1 68 ? -35.533 25.791 -3.312 1.00 35.31 68 ALA A N 1
ATOM 553 C CA . ALA A 1 68 ? -35.633 26.380 -4.658 1.00 35.31 68 ALA A CA 1
ATOM 554 C C . ALA A 1 68 ? -35.506 25.403 -5.852 1.00 35.31 68 ALA A C 1
ATOM 556 O O . ALA A 1 68 ? -35.635 25.835 -6.995 1.00 35.31 68 ALA A O 1
ATOM 557 N N . ALA A 1 69 ? -35.275 24.101 -5.644 1.00 37.22 69 ALA A N 1
ATOM 558 C CA . ALA A 1 69 ? -34.891 23.185 -6.732 1.00 37.22 69 ALA A CA 1
ATOM 559 C C . ALA A 1 69 ? -35.769 21.922 -6.856 1.00 37.22 69 ALA A C 1
ATOM 561 O O . ALA A 1 69 ? -35.259 20.810 -6.946 1.00 37.22 69 ALA A O 1
ATOM 562 N N . SER A 1 70 ? -37.097 22.074 -6.900 1.00 38.47 70 SER A N 1
ATOM 563 C CA . SER A 1 70 ? -38.011 20.994 -7.320 1.00 38.47 70 SER A CA 1
ATOM 564 C C . SER A 1 70 ? -38.692 21.323 -8.648 1.00 38.47 70 SER A C 1
ATOM 566 O O . SER A 1 70 ? -39.788 21.880 -8.679 1.00 38.47 70 SER A O 1
ATOM 568 N N . ARG A 1 71 ? -38.039 20.963 -9.762 1.00 30.58 71 ARG A N 1
ATOM 569 C CA . ARG A 1 71 ? -38.668 20.768 -11.084 1.00 30.58 71 ARG A CA 1
ATOM 570 C C . ARG A 1 71 ? -37.715 20.006 -12.029 1.00 30.58 71 ARG A C 1
ATOM 572 O O . ARG A 1 71 ? -36.643 20.535 -12.310 1.00 30.58 71 ARG A O 1
ATOM 579 N N . PRO A 1 72 ? -38.063 18.809 -12.543 1.00 36.28 72 PRO A N 1
ATOM 580 C CA . PRO A 1 72 ? -37.235 18.102 -13.527 1.00 36.28 72 PRO A CA 1
ATOM 581 C C . PRO A 1 72 ? -37.757 18.280 -14.969 1.00 36.28 72 PRO A C 1
ATOM 583 O O . PRO A 1 72 ? -38.975 18.324 -15.163 1.00 36.28 72 PRO A O 1
ATOM 586 N N . PRO A 1 73 ? -36.882 18.286 -15.997 1.00 33.56 73 PRO A N 1
ATOM 587 C CA . PRO A 1 73 ? -37.298 17.995 -17.365 1.00 33.56 73 PRO A CA 1
ATOM 588 C C . PRO A 1 73 ? -36.665 16.708 -17.937 1.00 33.56 73 PRO A C 1
ATOM 590 O O . PRO A 1 73 ? -35.451 16.551 -17.991 1.00 33.56 73 PRO A O 1
ATOM 593 N N . VAL A 1 74 ? -37.567 15.800 -18.324 1.00 32.53 74 VAL A N 1
ATOM 594 C CA . VAL A 1 74 ? -37.711 15.025 -19.580 1.00 32.53 74 VAL A CA 1
ATOM 595 C C . VAL A 1 74 ? -36.466 14.504 -20.331 1.00 32.53 74 VAL A C 1
ATOM 597 O O . VAL A 1 74 ? -35.573 15.243 -20.730 1.00 32.53 74 VAL A O 1
ATOM 600 N N . ALA A 1 75 ? -36.518 13.196 -20.614 1.00 35.78 75 ALA A N 1
ATOM 601 C CA . ALA A 1 75 ? -35.584 12.368 -21.378 1.00 35.78 75 ALA A CA 1
ATOM 602 C C . ALA A 1 75 ? -35.615 12.576 -22.912 1.00 35.78 75 ALA A C 1
ATOM 604 O O . ALA A 1 75 ? -36.666 12.845 -23.487 1.00 35.78 75 ALA A O 1
ATOM 605 N N . ALA A 1 76 ? -34.480 12.321 -23.578 1.00 30.73 76 ALA A N 1
ATOM 606 C CA . ALA A 1 76 ? -34.356 12.070 -25.024 1.00 30.73 76 ALA A CA 1
ATOM 607 C C . ALA A 1 76 ? -33.276 10.976 -25.218 1.00 30.73 76 ALA A C 1
ATOM 609 O O . ALA A 1 76 ? -32.151 11.151 -24.763 1.00 30.73 76 ALA A O 1
ATOM 610 N N . ALA A 1 77 ? -33.617 9.732 -25.572 1.00 30.72 77 ALA A N 1
ATOM 611 C CA . ALA A 1 77 ? -34.005 9.186 -26.884 1.00 30.72 77 ALA A CA 1
ATOM 612 C C . ALA A 1 77 ? -32.802 8.901 -27.818 1.00 30.72 77 ALA A C 1
ATOM 614 O O . ALA A 1 77 ? -32.190 9.801 -28.384 1.00 30.72 77 ALA A O 1
ATOM 615 N N . VAL A 1 78 ? -32.503 7.604 -27.955 1.00 37.31 78 VAL A N 1
ATOM 616 C CA . VAL A 1 78 ? -31.593 6.950 -28.915 1.00 37.31 78 VAL A CA 1
ATOM 617 C C . VAL A 1 78 ? -32.377 6.637 -30.198 1.00 37.31 78 VAL A C 1
ATOM 619 O O . VAL A 1 78 ? -33.539 6.254 -30.067 1.00 37.31 78 VAL A O 1
ATOM 622 N N . PRO A 1 79 ? -31.777 6.691 -31.404 1.00 35.38 79 PRO A N 1
ATOM 623 C CA . PRO A 1 79 ? -32.328 5.948 -32.530 1.00 35.38 79 PRO A CA 1
ATOM 624 C C . PRO A 1 79 ? -31.404 4.828 -33.032 1.00 35.38 79 PRO A C 1
ATOM 626 O O . PRO A 1 79 ? -30.213 4.998 -33.290 1.00 35.38 79 PRO A O 1
ATOM 629 N N . GLU A 1 80 ? -32.055 3.683 -33.174 1.00 29.12 80 GLU A N 1
ATOM 630 C CA . GLU A 1 80 ? -31.699 2.418 -33.803 1.00 29.12 80 GLU A CA 1
ATOM 631 C C . GLU A 1 80 ? -32.196 2.444 -35.262 1.00 29.12 80 GLU A C 1
ATOM 633 O O . GLU A 1 80 ? -33.330 2.862 -35.483 1.00 29.12 80 GLU A O 1
ATOM 638 N N . ILE A 1 81 ? -31.404 2.003 -36.253 1.00 32.78 81 ILE A N 1
ATOM 639 C CA . ILE A 1 81 ? -31.916 1.632 -37.592 1.00 32.78 81 ILE A CA 1
ATOM 640 C C . ILE A 1 81 ? -31.122 0.433 -38.147 1.00 32.78 81 ILE A C 1
ATOM 642 O O . ILE A 1 81 ? -29.902 0.490 -38.309 1.00 32.78 81 ILE A O 1
ATOM 646 N N . THR A 1 82 ? -31.850 -0.643 -38.450 1.00 32.03 82 THR A N 1
ATOM 647 C CA . THR A 1 82 ? -31.468 -1.892 -39.141 1.00 32.03 82 THR A CA 1
ATOM 648 C C . THR A 1 82 ? -31.947 -1.883 -40.624 1.00 32.03 82 THR A C 1
ATOM 650 O O . THR A 1 82 ? -32.560 -0.905 -41.047 1.00 32.03 82 THR A O 1
ATOM 653 N N . PRO A 1 83 ? -31.596 -2.887 -41.466 1.00 47.22 83 PRO A N 1
ATOM 654 C CA . PRO A 1 83 ? -31.198 -2.723 -42.875 1.00 47.22 83 PRO A CA 1
ATOM 655 C C . PRO A 1 83 ? -32.320 -2.918 -43.912 1.00 47.22 83 PRO A C 1
ATOM 657 O O . PRO A 1 83 ? -33.395 -3.419 -43.598 1.00 47.22 83 PRO A O 1
ATOM 660 N N . ALA A 1 84 ? -32.013 -2.643 -45.188 1.00 29.55 84 ALA A N 1
ATOM 661 C CA . ALA A 1 84 ? -32.804 -3.109 -46.329 1.00 29.55 84 ALA A CA 1
ATOM 662 C C . ALA A 1 84 ? -31.921 -3.695 -47.450 1.00 29.55 84 ALA A C 1
ATOM 664 O O . ALA A 1 84 ? -30.950 -3.090 -47.902 1.00 29.55 84 ALA A O 1
ATOM 665 N N . LEU A 1 85 ? -32.304 -4.905 -47.856 1.00 34.47 85 LEU A N 1
ATOM 666 C CA . LEU A 1 85 ? -31.829 -5.748 -48.953 1.00 34.47 85 LEU A CA 1
ATOM 667 C C . LEU A 1 85 ? -32.664 -5.452 -50.211 1.00 34.47 85 LEU A C 1
ATOM 669 O O . LEU A 1 85 ? -33.871 -5.358 -50.043 1.00 34.47 85 LEU A O 1
ATOM 673 N N . VAL A 1 86 ? -32.087 -5.405 -51.424 1.00 36.47 86 VAL A N 1
ATOM 674 C CA . VAL A 1 86 ? -32.554 -6.112 -52.656 1.00 36.47 86 VAL A CA 1
ATOM 675 C C . VAL A 1 86 ? -31.628 -5.827 -53.872 1.00 36.47 86 VAL A C 1
ATOM 677 O O . VAL A 1 86 ? -30.844 -4.882 -53.813 1.00 36.47 86 VAL A O 1
ATOM 680 N N . PRO A 1 87 ? -31.626 -6.678 -54.930 1.00 44.97 87 PRO A N 1
ATOM 681 C CA . PRO A 1 87 ? -30.427 -7.091 -55.661 1.00 44.97 87 PRO A CA 1
ATOM 682 C C . PRO A 1 87 ? -30.423 -6.684 -57.148 1.00 44.97 87 PRO A C 1
ATOM 684 O O . PRO A 1 87 ? -31.437 -6.262 -57.698 1.00 44.97 87 PRO A O 1
ATOM 687 N N . ALA A 1 88 ? -29.298 -6.904 -57.835 1.00 33.53 88 ALA A N 1
ATOM 688 C CA . ALA A 1 88 ? -29.250 -6.919 -59.297 1.00 33.53 88 ALA A CA 1
ATOM 689 C C . ALA A 1 88 ? -2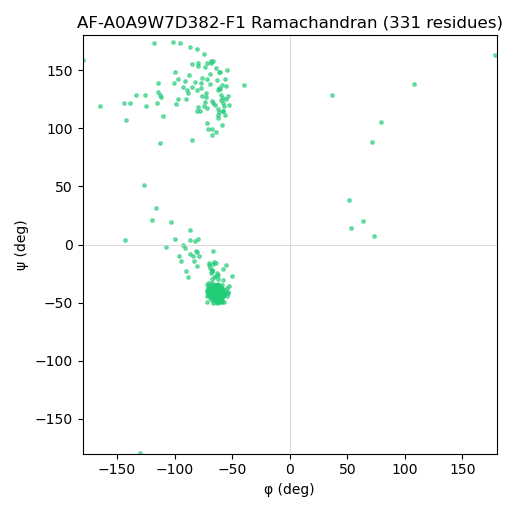8.350 -8.060 -59.800 1.00 33.53 88 ALA A C 1
ATOM 691 O O . ALA A 1 88 ? -27.177 -8.168 -59.449 1.00 33.53 88 ALA A O 1
ATOM 692 N N . THR A 1 89 ? -28.970 -8.924 -60.596 1.00 34.66 89 THR A N 1
ATOM 693 C CA . THR A 1 89 ? -28.449 -10.119 -61.274 1.00 34.66 89 THR A CA 1
ATOM 694 C C . THR A 1 89 ? -27.839 -9.742 -62.638 1.00 34.66 89 THR A C 1
ATOM 696 O O . THR A 1 89 ? -28.131 -8.660 -63.141 1.00 34.66 89 THR A O 1
ATOM 699 N N . VAL A 1 90 ? -27.141 -10.710 -63.271 1.00 37.91 90 VAL A N 1
ATOM 700 C CA . VAL A 1 90 ? -26.807 -10.877 -64.721 1.00 37.91 90 VAL A CA 1
ATOM 701 C C . VAL A 1 90 ? -25.314 -10.614 -65.062 1.00 37.91 90 VAL A C 1
ATOM 703 O O . VAL A 1 90 ? -24.776 -9.600 -64.632 1.00 37.91 90 VAL A O 1
ATOM 706 N N . PRO A 1 91 ? -24.627 -11.409 -65.926 1.00 47.97 91 PRO A N 1
ATOM 707 C CA . PRO A 1 91 ? -24.414 -12.872 -66.000 1.00 47.97 91 PRO A CA 1
ATOM 708 C C . PRO A 1 91 ? -22.890 -13.230 -66.170 1.00 47.97 91 PRO A C 1
ATOM 710 O O . PRO A 1 91 ? -22.049 -12.330 -66.223 1.00 47.97 91 PRO A O 1
ATOM 713 N N . PRO A 1 92 ? -22.466 -14.514 -66.277 1.00 38.31 92 PRO A N 1
ATOM 714 C CA . PRO A 1 92 ? -21.040 -14.866 -66.365 1.00 38.31 92 PRO A CA 1
ATOM 715 C C . PRO A 1 92 ? -20.460 -14.692 -67.780 1.00 38.31 92 PRO A C 1
ATOM 717 O O . PRO A 1 92 ? -21.023 -15.173 -68.763 1.00 38.31 92 PRO A O 1
ATOM 720 N N . ARG A 1 93 ? -19.292 -14.042 -67.884 1.00 36.44 93 ARG A N 1
ATOM 721 C CA . ARG A 1 93 ? -18.527 -13.900 -69.133 1.00 36.44 93 ARG A CA 1
ATOM 722 C C . ARG A 1 93 ? -17.426 -14.967 -69.198 1.00 36.44 93 ARG A C 1
ATOM 724 O O . ARG A 1 93 ? -16.625 -15.106 -68.279 1.00 36.44 93 ARG A O 1
ATOM 731 N N . VAL A 1 94 ? -17.445 -15.721 -70.292 1.00 41.47 94 VAL A N 1
ATOM 732 C CA . VAL A 1 94 ? -16.555 -16.832 -70.672 1.00 41.47 94 VAL A CA 1
ATOM 733 C C . VAL A 1 94 ? -15.072 -16.406 -70.677 1.00 41.47 94 VAL A C 1
ATOM 735 O O . VAL A 1 94 ? -14.784 -15.292 -71.121 1.00 41.47 94 VAL A O 1
ATOM 738 N N . PRO A 1 95 ? -14.116 -17.256 -70.246 1.00 39.12 95 PRO A N 1
ATOM 739 C CA . PRO A 1 95 ? -12.692 -16.957 -70.360 1.00 39.12 95 PRO A CA 1
ATOM 740 C C . PRO A 1 95 ? -12.179 -17.238 -71.781 1.00 39.12 95 PRO A C 1
ATOM 742 O O . PRO A 1 95 ? -12.181 -18.374 -72.247 1.00 39.12 95 PRO A O 1
ATOM 745 N N . THR A 1 96 ? -11.692 -16.205 -72.464 1.00 39.03 96 THR A N 1
ATOM 746 C CA . THR A 1 96 ? -10.788 -16.341 -73.618 1.00 39.03 96 THR A CA 1
ATOM 747 C C . THR A 1 96 ? -9.334 -16.368 -73.132 1.00 39.03 96 THR A C 1
ATOM 749 O O . THR A 1 96 ? -8.963 -15.494 -72.343 1.00 39.03 96 THR A O 1
ATOM 752 N N . PRO A 1 97 ? -8.485 -17.305 -73.594 1.00 44.38 97 PRO A N 1
ATOM 753 C CA . PRO A 1 97 ? -7.069 -17.325 -73.254 1.00 44.38 97 PRO A CA 1
ATOM 754 C C . PRO A 1 97 ? -6.340 -16.276 -74.100 1.00 44.38 97 PRO A C 1
ATOM 756 O O . PRO A 1 97 ? -6.279 -16.386 -75.323 1.00 44.38 97 PRO A O 1
ATOM 759 N N . VAL A 1 98 ? -5.793 -15.244 -73.458 1.00 39.19 98 VAL A N 1
ATOM 760 C CA . VAL A 1 98 ? -4.894 -14.294 -74.122 1.00 39.19 98 VAL A CA 1
ATOM 761 C C . VAL A 1 98 ? -3.459 -14.690 -73.805 1.00 39.19 98 VAL A C 1
ATOM 763 O O . VAL A 1 98 ? -3.063 -14.788 -72.645 1.00 39.19 98 VAL A O 1
ATOM 766 N N . LEU A 1 99 ? -2.725 -14.953 -74.885 1.00 36.72 99 LEU A N 1
ATOM 767 C CA . LEU A 1 99 ? -1.291 -15.195 -74.967 1.00 36.72 99 LEU A CA 1
ATOM 768 C C . LEU A 1 99 ? -0.472 -14.275 -74.050 1.00 36.72 99 LEU A C 1
ATOM 770 O O . LEU A 1 99 ? -0.653 -13.058 -74.030 1.00 36.72 99 LEU A O 1
ATOM 774 N N . ALA A 1 100 ? 0.512 -14.875 -73.384 1.00 37.19 100 ALA A N 1
ATOM 775 C CA . ALA A 1 100 ? 1.626 -14.179 -72.762 1.00 37.19 100 ALA A CA 1
ATOM 776 C C . ALA A 1 100 ? 2.494 -13.447 -73.806 1.00 37.19 100 ALA A C 1
ATOM 778 O O . ALA A 1 100 ? 2.809 -14.027 -74.847 1.00 37.19 100 ALA A O 1
ATOM 779 N N . PRO A 1 101 ? 2.997 -12.245 -73.488 1.00 41.19 101 PRO A N 1
ATOM 780 C CA . PRO A 1 101 ? 4.299 -11.791 -73.955 1.00 41.19 101 PRO A CA 1
ATOM 781 C C . PRO A 1 101 ? 5.380 -12.026 -72.874 1.00 41.19 101 PRO A C 1
ATOM 783 O O . PRO A 1 101 ? 5.106 -11.868 -71.680 1.00 41.19 101 PRO A O 1
ATOM 786 N N . PRO A 1 102 ? 6.608 -12.418 -73.260 1.00 47.94 102 PRO A N 1
ATOM 787 C CA . PRO A 1 102 ? 7.681 -12.733 -72.326 1.00 47.94 102 PRO A CA 1
ATOM 788 C C . PRO A 1 102 ? 8.373 -11.471 -71.788 1.00 47.94 102 PRO A C 1
ATOM 790 O O . PRO A 1 102 ? 8.490 -10.462 -72.476 1.00 47.94 102 PRO A O 1
ATOM 793 N N . SER A 1 103 ? 8.931 -11.610 -70.584 1.00 46.28 103 SER A N 1
ATOM 794 C CA . SER A 1 103 ? 9.988 -10.766 -70.009 1.00 46.28 103 SER A CA 1
ATOM 795 C C . SER A 1 103 ? 9.605 -9.340 -69.597 1.00 46.28 103 SER A C 1
ATOM 797 O O . SER A 1 103 ? 9.867 -8.369 -70.299 1.00 46.28 103 SER A O 1
ATOM 799 N N . ALA A 1 104 ? 9.150 -9.204 -68.349 1.00 39.41 104 ALA A N 1
ATOM 800 C CA . ALA A 1 104 ? 9.426 -8.017 -67.548 1.00 39.41 104 ALA A CA 1
ATOM 801 C C . ALA A 1 104 ? 10.389 -8.430 -66.430 1.00 39.41 104 ALA A C 1
ATOM 803 O O . ALA A 1 104 ? 10.051 -9.225 -65.556 1.00 39.41 104 ALA A O 1
ATOM 804 N N . VAL A 1 105 ? 11.622 -7.938 -66.530 1.00 46.66 105 VAL A N 1
ATOM 805 C CA . VAL A 1 105 ? 12.707 -8.140 -65.570 1.00 46.66 105 VAL A CA 1
ATOM 806 C C . VAL A 1 105 ? 12.242 -7.675 -64.191 1.00 46.66 105 VAL A C 1
ATOM 808 O O . VAL A 1 105 ? 12.036 -6.487 -63.952 1.00 46.66 105 VAL A O 1
ATOM 811 N N . GLU A 1 106 ? 12.068 -8.634 -63.289 1.00 40.69 106 GLU A N 1
ATOM 812 C CA . GLU A 1 106 ? 11.900 -8.403 -61.861 1.00 40.69 106 GLU A CA 1
ATOM 813 C C . GLU A 1 106 ? 13.156 -7.669 -61.349 1.00 40.69 106 GLU A C 1
ATOM 815 O O . GLU A 1 106 ? 14.271 -8.155 -61.576 1.00 40.69 106 GLU A O 1
ATOM 820 N N . PRO A 1 107 ? 13.050 -6.489 -60.706 1.00 44.75 107 PRO A N 1
ATOM 821 C CA . PRO A 1 107 ? 14.219 -5.834 -60.143 1.00 44.75 107 PRO A CA 1
ATOM 822 C C . PRO A 1 107 ? 14.727 -6.690 -58.983 1.00 44.75 107 PRO A C 1
ATOM 824 O O . PRO A 1 107 ? 14.208 -6.641 -57.867 1.00 44.75 107 PRO A O 1
ATOM 827 N N . GLN A 1 108 ? 15.755 -7.491 -59.258 1.00 41.91 108 GLN A N 1
ATOM 828 C CA . GLN A 1 108 ? 16.501 -8.215 -58.243 1.00 41.91 108 GLN A CA 1
ATOM 829 C C . GLN A 1 108 ? 17.079 -7.195 -57.257 1.00 41.91 108 GLN A C 1
ATOM 831 O O . GLN A 1 108 ? 18.066 -6.513 -57.534 1.00 41.91 108 GLN A O 1
ATOM 836 N N . HIS A 1 109 ? 16.460 -7.077 -56.082 1.00 47.12 109 HIS A N 1
ATOM 837 C CA . HIS A 1 109 ? 17.101 -6.448 -54.938 1.00 47.12 109 HIS A CA 1
ATOM 838 C C . HIS A 1 109 ? 18.428 -7.182 -54.689 1.00 47.12 109 HIS A C 1
ATOM 840 O O . HIS A 1 109 ? 18.404 -8.405 -54.520 1.00 47.12 109 HIS A O 1
ATOM 846 N N . PRO A 1 110 ? 19.584 -6.492 -54.649 1.00 54.25 110 PRO A N 1
ATOM 847 C CA . PRO A 1 110 ? 20.851 -7.161 -54.409 1.00 54.25 110 PRO A CA 1
ATOM 848 C C . PRO A 1 110 ? 20.790 -7.810 -53.028 1.00 54.25 110 PRO A C 1
ATOM 850 O O . PRO A 1 110 ? 20.695 -7.124 -52.006 1.00 54.25 110 PRO A O 1
ATOM 853 N N . GLN A 1 111 ? 20.813 -9.143 -52.995 1.00 57.12 111 GLN A N 1
ATOM 854 C CA . GLN A 1 111 ? 20.947 -9.892 -51.756 1.00 57.12 111 GLN A CA 1
ATOM 855 C C . GLN A 1 111 ? 22.316 -9.563 -51.157 1.00 57.12 111 GLN A C 1
ATOM 857 O O . GLN A 1 111 ? 23.346 -10.102 -51.558 1.00 57.12 111 GLN A O 1
ATOM 862 N N . ALA A 1 112 ? 22.337 -8.613 -50.223 1.00 62.31 112 ALA A N 1
ATOM 863 C CA . ALA A 1 112 ? 23.540 -8.236 -49.503 1.00 62.31 112 ALA A CA 1
ATOM 864 C C . ALA A 1 112 ? 24.101 -9.479 -48.801 1.00 62.31 112 ALA A C 1
ATOM 866 O O . ALA A 1 112 ? 23.460 -10.037 -47.910 1.00 62.31 112 ALA A O 1
ATOM 867 N N . ASN A 1 113 ? 25.294 -9.919 -49.207 1.00 82.25 113 ASN A N 1
ATOM 868 C CA . ASN A 1 113 ? 25.903 -11.142 -48.702 1.00 82.25 113 ASN A CA 1
ATOM 869 C C . ASN A 1 113 ? 26.158 -11.015 -47.181 1.00 82.25 113 ASN A C 1
ATOM 871 O O . ASN A 1 113 ? 27.032 -10.241 -46.761 1.00 82.25 113 ASN A O 1
ATOM 875 N N . PRO A 1 114 ? 25.439 -11.767 -46.323 1.00 79.00 114 PRO A N 1
ATOM 876 C CA . PRO A 1 114 ? 25.543 -11.619 -44.873 1.00 79.00 114 PRO A CA 1
ATOM 877 C C . PRO A 1 114 ? 26.946 -11.961 -44.354 1.00 79.00 114 PRO A C 1
ATOM 879 O O . PRO A 1 114 ? 27.361 -11.437 -43.317 1.00 79.00 114 PRO A O 1
ATOM 882 N N . ALA A 1 115 ? 27.710 -12.789 -45.076 1.00 78.44 115 ALA A N 1
ATOM 883 C CA . ALA A 1 115 ? 29.083 -13.131 -44.719 1.00 78.44 115 ALA A CA 1
ATOM 884 C C . ALA A 1 115 ? 30.045 -11.946 -44.910 1.00 78.44 115 ALA A C 1
ATOM 886 O O . ALA A 1 115 ? 30.907 -11.710 -44.061 1.00 78.44 115 ALA A O 1
ATOM 887 N N . GLN A 1 116 ? 29.868 -11.148 -45.968 1.00 80.62 116 GLN A N 1
ATOM 888 C CA . GLN A 1 116 ? 30.674 -9.944 -46.199 1.00 80.62 116 GLN A CA 1
ATOM 889 C C . GLN A 1 116 ? 30.391 -8.873 -45.139 1.00 80.62 116 GLN A C 1
ATOM 891 O O . GLN A 1 116 ? 31.325 -8.298 -44.583 1.00 80.62 116 GLN A O 1
ATOM 896 N N . GLY A 1 117 ? 29.121 -8.679 -44.767 1.00 83.00 117 GLY A N 1
ATOM 897 C CA . GLY A 1 117 ? 28.747 -7.759 -43.688 1.00 83.00 117 GLY A CA 1
ATOM 898 C C . GLY A 1 117 ? 29.326 -8.153 -42.322 1.00 83.00 117 GLY A C 1
ATOM 899 O O . GLY A 1 117 ? 29.687 -7.282 -41.532 1.00 83.00 117 GLY A O 1
ATOM 900 N N . ARG A 1 118 ? 29.466 -9.456 -42.038 1.00 83.19 118 ARG A N 1
ATOM 901 C CA . ARG A 1 118 ? 30.143 -9.944 -40.821 1.00 83.19 118 ARG A CA 1
ATOM 902 C C . ARG A 1 118 ? 31.641 -9.649 -40.846 1.00 83.19 118 ARG A C 1
ATOM 904 O O . ARG A 1 118 ? 32.156 -9.135 -39.858 1.00 83.19 118 ARG A O 1
ATOM 911 N N . ARG A 1 119 ? 32.318 -9.910 -41.971 1.00 85.50 119 ARG A N 1
ATOM 912 C CA . ARG A 1 119 ? 33.755 -9.625 -42.141 1.00 85.50 119 ARG A CA 1
ATOM 913 C C . ARG A 1 119 ? 34.060 -8.134 -41.993 1.00 85.50 119 ARG A C 1
ATOM 915 O O . ARG A 1 119 ? 34.953 -7.779 -41.237 1.00 85.50 119 ARG A O 1
ATOM 922 N N . GLN A 1 120 ? 33.257 -7.271 -42.616 1.00 82.19 120 GLN A N 1
ATOM 923 C CA . GLN A 1 120 ? 33.401 -5.816 -42.501 1.00 82.19 120 GLN A CA 1
ATOM 924 C C . GLN A 1 120 ? 33.185 -5.310 -41.072 1.00 82.19 120 GLN A C 1
ATOM 926 O O . GLN A 1 120 ? 33.884 -4.407 -40.633 1.00 82.19 120 GLN A O 1
ATOM 931 N N . ARG A 1 121 ? 32.237 -5.883 -40.316 1.00 84.19 121 ARG A N 1
ATOM 932 C CA . ARG A 1 121 ? 32.050 -5.532 -38.896 1.00 84.19 121 ARG A CA 1
ATOM 933 C C . ARG A 1 121 ? 33.210 -6.018 -38.030 1.00 84.19 121 ARG A C 1
ATOM 935 O O . ARG A 1 121 ? 33.603 -5.303 -37.115 1.00 84.19 121 ARG A O 1
ATOM 942 N N . ALA A 1 122 ? 33.743 -7.205 -38.318 1.00 84.44 122 ALA A N 1
ATOM 943 C CA . ALA A 1 122 ? 34.879 -7.777 -37.602 1.00 84.44 122 ALA A CA 1
ATOM 944 C C . ALA A 1 122 ? 36.183 -6.998 -37.845 1.00 84.44 122 ALA A C 1
ATOM 946 O O . ALA A 1 122 ? 37.018 -6.933 -36.952 1.00 84.44 122 ALA A O 1
ATOM 947 N N . SER A 1 123 ? 36.337 -6.361 -39.011 1.00 90.50 123 SER A N 1
ATOM 948 C CA . SER A 1 123 ? 37.503 -5.530 -39.329 1.00 90.50 123 SER A CA 1
ATOM 949 C C . SER A 1 123 ? 37.456 -4.114 -38.737 1.00 90.50 123 SER A C 1
ATOM 951 O O . SER A 1 123 ? 38.429 -3.378 -38.868 1.00 90.50 123 SER A O 1
ATOM 953 N N . LEU A 1 124 ? 36.346 -3.694 -38.113 1.00 91.62 124 LEU A N 1
ATOM 954 C CA . LEU A 1 124 ? 36.253 -2.369 -37.492 1.00 91.62 124 LEU A CA 1
ATOM 955 C C . LEU A 1 124 ? 36.986 -2.337 -36.152 1.00 91.62 124 LEU A C 1
ATOM 957 O O . LEU A 1 124 ? 36.756 -3.186 -35.289 1.00 91.62 124 LEU A O 1
ATOM 961 N N . THR A 1 125 ? 37.769 -1.282 -35.931 1.00 92.88 125 THR A N 1
ATOM 962 C CA . THR A 1 125 ? 38.379 -1.013 -34.622 1.00 92.88 125 THR A CA 1
ATOM 963 C C . THR A 1 125 ? 37.319 -0.630 -33.586 1.00 92.88 125 THR A C 1
ATOM 965 O O . THR A 1 125 ? 36.239 -0.149 -33.938 1.00 92.88 125 THR A O 1
ATOM 968 N N . ALA A 1 126 ? 37.614 -0.783 -32.290 1.00 90.00 126 ALA A N 1
ATOM 969 C CA . ALA A 1 126 ? 36.668 -0.463 -31.213 1.00 90.00 126 ALA A CA 1
ATOM 970 C C . ALA A 1 126 ? 36.108 0.974 -31.311 1.00 90.00 126 ALA A C 1
ATOM 972 O O . ALA A 1 126 ? 34.900 1.178 -31.199 1.00 90.00 126 ALA A O 1
ATOM 973 N N . SER A 1 127 ? 36.961 1.955 -31.634 1.00 92.75 127 SER A N 1
ATOM 974 C CA . SER A 1 127 ? 36.553 3.354 -31.837 1.00 92.75 127 SER A CA 1
ATOM 975 C C . SER A 1 127 ? 35.626 3.538 -33.047 1.00 92.75 127 SER A C 1
ATOM 977 O O . SER A 1 127 ? 34.679 4.325 -33.003 1.00 92.75 127 SER A O 1
ATOM 979 N N . GLN A 1 128 ? 35.862 2.815 -34.145 1.00 92.88 128 GLN A N 1
ATOM 980 C CA . GLN A 1 128 ? 34.984 2.860 -35.317 1.00 92.88 128 GLN A CA 1
ATOM 981 C C . GLN A 1 128 ? 33.644 2.169 -35.036 1.00 92.88 128 GLN A C 1
ATOM 983 O O . GLN A 1 128 ? 32.593 2.700 -35.395 1.00 92.88 128 GLN A O 1
ATOM 988 N N . GLN A 1 129 ? 33.660 1.030 -34.338 1.00 92.12 129 GLN A N 1
ATOM 989 C CA . GLN A 1 129 ? 32.442 0.350 -33.897 1.00 92.12 129 GLN A CA 1
ATOM 990 C C . GLN A 1 129 ? 31.602 1.244 -32.982 1.00 92.12 129 GLN A C 1
ATOM 992 O O . GLN A 1 129 ? 30.378 1.277 -33.112 1.00 92.12 129 GLN A O 1
ATOM 997 N N . GLU A 1 130 ? 32.235 1.995 -32.082 1.00 92.88 130 GLU A N 1
ATOM 998 C CA . GLU A 1 130 ? 31.538 2.932 -31.209 1.00 92.88 130 GLU A CA 1
ATOM 999 C C . GLU A 1 130 ? 30.883 4.073 -31.993 1.00 92.88 130 GLU A C 1
ATOM 1001 O O . GLU A 1 130 ? 29.696 4.324 -31.792 1.00 92.88 130 GLU A O 1
ATOM 1006 N N . ARG A 1 131 ? 31.581 4.681 -32.963 1.00 92.94 131 ARG A N 1
ATOM 1007 C CA . ARG A 1 131 ? 30.998 5.706 -33.854 1.00 92.94 131 ARG A CA 1
ATOM 1008 C C . ARG A 1 131 ? 29.804 5.189 -34.660 1.00 92.94 131 ARG A C 1
ATOM 1010 O O . ARG A 1 131 ? 28.831 5.909 -34.875 1.00 92.94 131 ARG A O 1
ATOM 1017 N N . VAL A 1 132 ? 29.847 3.932 -35.101 1.00 93.81 132 VAL A N 1
ATOM 1018 C CA . VAL A 1 132 ? 28.699 3.302 -35.770 1.00 93.81 132 VAL A CA 1
ATOM 1019 C C . VAL A 1 132 ? 27.542 3.119 -34.785 1.00 93.81 132 VAL A C 1
ATOM 1021 O O . VAL A 1 132 ? 26.414 3.500 -35.091 1.00 93.81 132 VAL A O 1
ATOM 1024 N N . ARG A 1 133 ? 27.809 2.622 -33.568 1.00 94.25 133 ARG A N 1
ATOM 1025 C CA . ARG A 1 133 ? 26.786 2.469 -32.519 1.00 94.25 133 ARG A CA 1
ATOM 1026 C C . ARG A 1 133 ? 26.160 3.807 -32.124 1.00 94.25 133 ARG A C 1
ATOM 1028 O O . ARG A 1 133 ? 24.951 3.850 -31.899 1.00 94.25 133 ARG A O 1
ATOM 1035 N N . THR A 1 134 ? 26.935 4.887 -32.022 1.00 94.50 134 THR A N 1
ATOM 1036 C CA . THR A 1 134 ? 26.404 6.220 -31.695 1.00 94.50 134 THR A CA 1
ATOM 1037 C C . THR A 1 134 ? 25.518 6.747 -32.818 1.00 94.50 134 THR A C 1
ATOM 1039 O O . THR A 1 134 ? 24.380 7.127 -32.543 1.00 94.50 134 THR A O 1
ATOM 1042 N N . ARG A 1 135 ? 25.962 6.653 -34.077 1.00 95.38 135 ARG A N 1
ATOM 1043 C CA . ARG A 1 135 ? 25.159 7.031 -35.251 1.00 95.38 135 ARG A CA 1
ATOM 1044 C C . ARG A 1 135 ? 23.861 6.226 -35.353 1.00 95.38 135 ARG A C 1
ATOM 1046 O O . ARG A 1 135 ? 22.808 6.782 -35.659 1.00 95.38 135 ARG A O 1
ATOM 1053 N N . ASP A 1 136 ? 23.902 4.927 -35.071 1.00 95.25 136 ASP A N 1
ATOM 1054 C CA . ASP A 1 136 ? 22.708 4.075 -35.085 1.00 95.25 136 ASP A CA 1
ATOM 1055 C C . ASP A 1 136 ? 21.746 4.413 -33.940 1.00 95.25 136 ASP A C 1
ATOM 1057 O O . ASP A 1 136 ? 20.530 4.448 -34.144 1.00 95.25 136 ASP A O 1
ATOM 1061 N N . ARG A 1 137 ? 22.268 4.728 -32.746 1.00 95.44 137 ARG A N 1
ATOM 1062 C CA . ARG A 1 137 ? 21.457 5.238 -31.628 1.00 95.44 137 ARG A CA 1
ATOM 1063 C C . ARG A 1 137 ? 20.790 6.561 -31.993 1.00 95.44 137 ARG A C 1
ATOM 1065 O O . ARG A 1 137 ? 19.608 6.725 -31.704 1.00 95.44 137 ARG A O 1
ATOM 1072 N N . GLU A 1 138 ? 21.505 7.476 -32.637 1.00 95.38 138 GLU A N 1
ATOM 1073 C CA . GLU A 1 138 ? 20.974 8.769 -33.075 1.00 95.38 138 GLU A CA 1
ATOM 1074 C C . GLU A 1 138 ? 19.881 8.603 -34.139 1.00 95.38 138 GLU A C 1
ATOM 1076 O O . GLU A 1 138 ? 18.770 9.105 -33.974 1.00 95.38 138 GLU A O 1
ATOM 1081 N N . ARG A 1 139 ? 20.127 7.781 -35.167 1.00 95.56 139 ARG A N 1
ATOM 1082 C CA . ARG A 1 139 ? 19.112 7.415 -36.167 1.00 95.56 139 ARG A CA 1
ATOM 1083 C C . ARG A 1 139 ? 17.885 6.773 -35.526 1.00 95.56 139 ARG A C 1
ATOM 1085 O O . ARG A 1 139 ? 16.758 7.077 -35.911 1.00 95.56 139 ARG A O 1
ATOM 1092 N N . ALA A 1 140 ? 18.077 5.892 -34.545 1.00 93.69 140 ALA A N 1
ATOM 1093 C CA . ALA A 1 140 ? 16.975 5.279 -33.814 1.00 93.69 140 ALA A CA 1
ATOM 1094 C C . ALA A 1 140 ? 16.195 6.306 -32.978 1.00 93.69 140 ALA A C 1
ATOM 1096 O O . ALA A 1 140 ? 14.969 6.220 -32.930 1.00 93.69 140 ALA A O 1
ATOM 1097 N N . ARG A 1 141 ? 16.868 7.282 -32.354 1.00 94.12 141 ARG A N 1
ATOM 1098 C CA . ARG A 1 141 ? 16.220 8.394 -31.637 1.00 94.12 141 ARG A CA 1
ATOM 1099 C C . ARG A 1 141 ? 15.388 9.251 -32.588 1.00 94.12 141 ARG A C 1
ATOM 1101 O O . ARG A 1 141 ? 14.204 9.427 -32.323 1.00 94.12 141 ARG A O 1
ATOM 1108 N N . ALA A 1 142 ? 15.950 9.675 -33.721 1.00 93.88 142 ALA A N 1
ATOM 1109 C CA . ALA A 1 142 ? 15.232 10.448 -34.737 1.00 93.88 142 ALA A CA 1
ATOM 1110 C C . ALA A 1 142 ? 14.006 9.688 -35.277 1.00 93.88 142 ALA A C 1
ATOM 1112 O O . ALA A 1 142 ? 12.908 10.233 -35.358 1.00 93.88 142 ALA A O 1
ATOM 1113 N N . ARG A 1 143 ? 14.153 8.382 -35.552 1.00 93.19 143 ARG A N 1
ATOM 1114 C CA . ARG A 1 143 ? 13.026 7.523 -35.951 1.00 93.19 143 ARG A CA 1
ATOM 1115 C C . ARG A 1 143 ? 11.949 7.424 -34.876 1.00 93.19 143 ARG A C 1
ATOM 1117 O O . ARG A 1 143 ? 10.784 7.356 -35.230 1.00 93.19 143 ARG A O 1
ATOM 1124 N N . ARG A 1 144 ? 12.308 7.370 -33.588 1.00 90.88 144 ARG A N 1
ATOM 1125 C CA . ARG A 1 144 ? 11.325 7.342 -32.490 1.00 90.88 144 ARG A CA 1
ATOM 1126 C C . ARG A 1 144 ? 10.619 8.687 -32.326 1.00 90.88 144 ARG A C 1
ATOM 1128 O O . ARG A 1 144 ? 9.418 8.680 -32.096 1.00 90.88 144 ARG A O 1
ATOM 1135 N N . ALA A 1 145 ? 11.342 9.798 -32.465 1.00 91.44 145 ALA A N 1
ATOM 1136 C CA . ALA A 1 145 ? 10.783 11.145 -32.363 1.00 91.44 145 ALA A CA 1
ATOM 1137 C C . ALA A 1 145 ? 9.752 11.424 -33.470 1.00 91.44 145 ALA A C 1
ATOM 1139 O O . ALA A 1 145 ? 8.693 11.971 -33.194 1.00 91.44 145 ALA A O 1
ATOM 1140 N N . ASN A 1 146 ? 10.012 10.949 -34.691 1.00 93.19 146 ASN A N 1
ATOM 1141 C CA . ASN A 1 146 ? 9.126 11.147 -35.842 1.00 93.19 146 ASN A CA 1
ATOM 1142 C C . ASN A 1 146 ? 8.008 10.086 -35.969 1.00 93.19 146 ASN A C 1
ATOM 1144 O O . ASN A 1 146 ? 7.373 9.989 -37.019 1.00 93.19 146 ASN A O 1
ATOM 1148 N N . ARG A 1 147 ? 7.765 9.252 -34.944 1.00 93.12 147 ARG A N 1
ATOM 1149 C CA . ARG A 1 147 ? 6.698 8.230 -34.977 1.00 93.12 147 ARG A CA 1
ATOM 1150 C C . ARG A 1 147 ? 5.352 8.800 -34.562 1.00 93.12 147 ARG A C 1
ATOM 1152 O O . ARG A 1 147 ? 5.230 9.412 -33.503 1.00 93.12 147 ARG A O 1
ATOM 1159 N N . THR A 1 148 ? 4.315 8.445 -35.317 1.00 94.88 148 THR A N 1
ATOM 1160 C CA . THR A 1 148 ? 2.923 8.731 -34.947 1.00 94.88 148 THR A CA 1
ATOM 1161 C C . THR A 1 148 ? 2.458 7.854 -33.780 1.00 94.88 148 THR A C 1
ATOM 1163 O O . THR A 1 148 ? 2.962 6.744 -33.584 1.00 94.88 148 THR A O 1
ATOM 1166 N N . LEU A 1 149 ? 1.450 8.303 -33.023 1.00 94.50 149 LEU A N 1
ATOM 1167 C CA . LEU A 1 149 ? 0.896 7.546 -31.888 1.00 94.50 149 LEU A CA 1
ATOM 1168 C C . LEU A 1 149 ? 0.407 6.142 -32.292 1.00 94.50 149 LEU A C 1
ATOM 1170 O O . LEU A 1 149 ? 0.672 5.169 -31.590 1.00 94.50 149 LEU A O 1
ATOM 1174 N N . SER A 1 150 ? -0.222 6.010 -33.466 1.00 94.69 150 SER A N 1
ATOM 1175 C CA . SER A 1 150 ? -0.668 4.715 -34.012 1.00 94.69 150 SER A CA 1
ATOM 1176 C C . SER A 1 150 ? 0.498 3.757 -34.309 1.00 94.69 150 SER A C 1
ATOM 1178 O O . SER A 1 150 ? 0.408 2.550 -34.077 1.00 94.69 150 SER A O 1
ATOM 1180 N N . GLN A 1 151 ? 1.635 4.271 -34.791 1.00 94.00 151 GLN A N 1
ATOM 1181 C CA . GLN A 1 151 ? 2.842 3.458 -34.976 1.00 94.00 151 GLN A CA 1
ATOM 1182 C C . GLN A 1 151 ? 3.444 3.039 -33.632 1.00 94.00 151 GLN A C 1
ATOM 1184 O O . GLN A 1 151 ? 3.768 1.866 -33.458 1.00 94.00 151 GLN A O 1
ATOM 1189 N N . GLN A 1 152 ? 3.526 3.960 -32.667 1.00 94.00 152 GLN A N 1
ATOM 1190 C CA . GLN A 1 152 ? 4.021 3.653 -31.323 1.00 94.00 152 GLN A CA 1
ATOM 1191 C C . GLN A 1 152 ? 3.188 2.562 -30.642 1.00 94.00 152 GLN A C 1
ATOM 1193 O O . GLN A 1 152 ? 3.749 1.655 -30.033 1.00 94.00 152 GLN A O 1
ATOM 1198 N N . GLU A 1 153 ? 1.863 2.615 -30.771 1.00 95.38 153 GLU A N 1
ATOM 1199 C CA . GLU A 1 153 ? 0.970 1.615 -30.186 1.00 95.38 153 GLU A CA 1
ATOM 1200 C C . GLU A 1 153 ? 1.146 0.232 -30.832 1.00 95.38 153 GLU A C 1
ATOM 1202 O O . GLU A 1 153 ? 1.263 -0.774 -30.128 1.00 95.38 153 GLU A O 1
ATOM 1207 N N . ARG A 1 154 ? 1.267 0.161 -32.166 1.00 95.06 154 ARG A N 1
ATOM 1208 C CA . ARG A 1 154 ? 1.580 -1.102 -32.860 1.00 95.06 154 ARG A CA 1
ATOM 1209 C C . ARG A 1 154 ? 2.914 -1.693 -32.408 1.00 95.06 154 ARG A C 1
ATOM 1211 O O . ARG A 1 154 ? 3.001 -2.905 -32.211 1.00 95.06 154 ARG A O 1
ATOM 1218 N N . ASP A 1 155 ? 3.930 -0.857 -32.215 1.00 94.62 155 ASP A N 1
ATOM 1219 C CA . ASP A 1 155 ? 5.235 -1.301 -31.727 1.00 94.62 155 ASP A CA 1
ATOM 1220 C C . ASP A 1 155 ? 5.158 -1.809 -30.283 1.00 94.62 155 ASP A C 1
ATOM 1222 O O . ASP A 1 155 ? 5.661 -2.894 -30.003 1.00 94.62 155 ASP A O 1
ATOM 1226 N N . ARG A 1 156 ? 4.455 -1.104 -29.383 1.00 94.75 156 ARG A N 1
ATOM 1227 C CA . ARG A 1 156 ? 4.229 -1.560 -27.998 1.00 94.75 156 ARG A CA 1
ATOM 1228 C C . ARG A 1 156 ? 3.542 -2.920 -27.953 1.00 94.75 156 ARG A C 1
ATOM 1230 O O . ARG A 1 156 ? 3.954 -3.777 -27.174 1.00 94.75 156 ARG A O 1
ATOM 1237 N N . ARG A 1 157 ? 2.529 -3.139 -28.799 1.00 95.69 157 ARG A N 1
ATOM 1238 C CA . ARG A 1 157 ? 1.834 -4.433 -28.905 1.00 95.69 157 ARG A CA 1
ATOM 1239 C C . ARG A 1 157 ? 2.774 -5.539 -29.375 1.00 95.69 157 ARG A C 1
ATOM 1241 O O . ARG A 1 157 ? 2.855 -6.574 -28.718 1.00 95.69 157 ARG A O 1
ATOM 1248 N N . ARG A 1 158 ? 3.541 -5.298 -30.445 1.00 96.69 158 ARG A N 1
ATOM 1249 C CA . ARG A 1 158 ? 4.547 -6.254 -30.945 1.00 96.69 158 ARG A CA 1
ATOM 1250 C C . ARG A 1 158 ? 5.629 -6.543 -29.905 1.00 96.69 158 ARG A C 1
ATOM 1252 O O . ARG A 1 158 ? 6.049 -7.686 -29.763 1.00 96.69 158 ARG A O 1
ATOM 1259 N N . ASP A 1 159 ? 6.085 -5.539 -29.166 1.00 95.62 159 ASP A N 1
ATOM 1260 C CA . ASP A 1 159 ? 7.095 -5.709 -28.120 1.00 95.62 159 ASP A CA 1
ATOM 1261 C C . ASP A 1 159 ? 6.547 -6.481 -26.916 1.00 95.62 159 ASP A C 1
ATOM 1263 O O . ASP A 1 159 ? 7.248 -7.335 -26.364 1.00 95.62 159 ASP A O 1
ATOM 1267 N N . ALA A 1 160 ? 5.292 -6.233 -26.533 1.00 95.44 160 ALA A N 1
ATOM 1268 C CA . ALA A 1 160 ? 4.601 -7.000 -25.504 1.00 95.44 160 ALA A CA 1
ATOM 1269 C C . ALA A 1 160 ? 4.441 -8.469 -25.919 1.00 95.44 160 ALA A C 1
ATOM 1271 O O . ALA A 1 160 ? 4.731 -9.358 -25.120 1.00 95.44 160 ALA A O 1
ATOM 1272 N N . GLU A 1 161 ? 4.061 -8.733 -27.168 1.00 96.50 161 GLU A N 1
ATOM 1273 C CA . GLU A 1 161 ? 3.966 -10.084 -27.727 1.00 96.50 161 GLU A CA 1
ATOM 1274 C C . GLU A 1 161 ? 5.331 -10.784 -27.754 1.00 96.50 161 GLU A C 1
ATOM 1276 O O . GLU A 1 161 ? 5.473 -11.873 -27.203 1.00 96.50 161 GLU A O 1
ATOM 1281 N N . ARG A 1 162 ? 6.380 -10.124 -28.265 1.00 96.31 162 ARG A N 1
ATOM 1282 C CA . ARG A 1 162 ? 7.760 -10.646 -28.221 1.00 96.31 162 ARG A CA 1
ATOM 1283 C C . ARG A 1 162 ? 8.221 -10.919 -26.793 1.00 96.31 162 ARG A C 1
ATOM 1285 O O . ARG A 1 162 ? 8.954 -11.875 -26.556 1.00 96.31 162 ARG A O 1
ATOM 1292 N N . LYS A 1 163 ? 7.844 -10.072 -25.831 1.00 93.94 163 LYS A N 1
ATOM 1293 C CA . LYS A 1 163 ? 8.160 -10.284 -24.414 1.00 93.94 163 LYS A CA 1
ATOM 1294 C C . LYS A 1 163 ? 7.436 -11.513 -23.871 1.00 93.94 163 LYS A C 1
ATOM 1296 O O . LYS A 1 163 ? 8.099 -12.328 -23.244 1.00 93.94 163 LYS A O 1
ATOM 1301 N N . ARG A 1 164 ? 6.139 -11.677 -24.152 1.00 92.44 164 ARG A N 1
ATOM 1302 C CA . ARG A 1 164 ? 5.369 -12.874 -23.773 1.00 92.44 164 ARG A CA 1
ATOM 1303 C C . ARG A 1 164 ? 5.971 -14.139 -24.381 1.00 92.44 164 ARG A C 1
ATOM 1305 O O . ARG A 1 164 ? 6.230 -15.077 -23.640 1.00 92.44 164 ARG A O 1
ATOM 1312 N N . ALA A 1 165 ? 6.279 -14.126 -25.678 1.00 94.50 165 ALA A N 1
ATOM 1313 C CA . ALA A 1 165 ? 6.913 -15.247 -26.368 1.00 94.50 165 ALA A CA 1
ATOM 1314 C C . ALA A 1 165 ? 8.276 -15.602 -25.753 1.00 94.50 165 ALA A C 1
ATOM 1316 O O . ALA A 1 165 ? 8.534 -16.762 -25.462 1.00 94.50 165 ALA A O 1
ATOM 1317 N N . ARG A 1 166 ? 9.130 -14.607 -25.469 1.00 92.69 166 ARG A N 1
ATOM 1318 C CA . ARG A 1 166 ? 10.404 -14.847 -24.768 1.00 92.69 166 ARG A CA 1
ATOM 1319 C C . ARG A 1 166 ? 10.197 -15.427 -23.376 1.00 92.69 166 ARG A C 1
ATOM 1321 O O . ARG A 1 166 ? 10.897 -16.361 -23.023 1.00 92.69 166 ARG A O 1
ATOM 1328 N N . SER A 1 167 ? 9.255 -14.891 -22.601 1.00 90.31 167 SER A N 1
ATOM 1329 C CA . SER A 1 167 ? 8.949 -15.401 -21.263 1.00 90.31 167 SER A CA 1
ATOM 1330 C C . SER A 1 167 ? 8.419 -16.835 -21.287 1.00 90.31 167 SER A C 1
ATOM 1332 O O . SER A 1 167 ? 8.751 -17.591 -20.386 1.00 90.31 167 SER A O 1
ATOM 1334 N N . ALA A 1 168 ? 7.655 -17.219 -22.313 1.00 91.19 168 ALA A N 1
ATOM 1335 C CA . ALA A 1 168 ? 7.166 -18.587 -22.488 1.00 91.19 168 ALA A CA 1
ATOM 1336 C C . ALA A 1 168 ? 8.284 -19.597 -22.802 1.00 91.19 168 ALA A C 1
ATOM 1338 O O . ALA A 1 168 ? 8.119 -20.783 -22.546 1.00 91.19 168 ALA A O 1
ATOM 1339 N N . LEU A 1 169 ? 9.420 -19.131 -23.333 1.00 93.94 169 LEU A N 1
ATOM 1340 C CA . LEU A 1 169 ? 10.596 -19.958 -23.626 1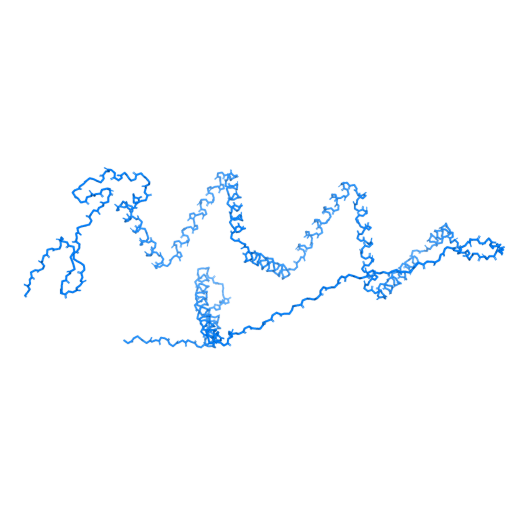.00 93.94 169 LEU A CA 1
ATOM 1341 C C . LEU A 1 169 ? 11.599 -20.026 -22.461 1.00 93.94 169 LEU A C 1
ATOM 1343 O O . LEU A 1 169 ? 12.624 -20.694 -22.585 1.00 93.94 169 LEU A O 1
ATOM 1347 N N . LEU A 1 170 ? 11.361 -19.313 -21.353 1.00 91.81 170 LEU A N 1
ATOM 1348 C CA . LEU A 1 170 ? 12.257 -19.352 -20.196 1.00 91.81 170 LEU A CA 1
ATOM 1349 C C . LEU A 1 170 ? 12.051 -20.639 -19.394 1.00 91.81 170 LEU A C 1
ATOM 1351 O O . LEU A 1 170 ? 10.921 -21.045 -19.136 1.00 91.81 170 LEU A O 1
ATOM 1355 N N . SER A 1 171 ? 13.153 -21.228 -18.931 1.00 92.75 171 SER A N 1
ATOM 1356 C CA . SER A 1 171 ? 13.108 -22.31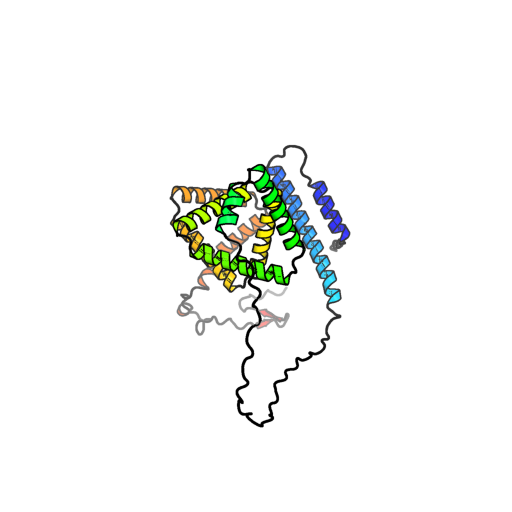3 -17.951 1.00 92.75 171 SER A CA 1
ATOM 1357 C C . SER A 1 171 ? 12.624 -21.807 -16.589 1.00 92.75 171 SER A C 1
ATOM 1359 O O . SER A 1 171 ? 12.786 -20.632 -16.246 1.00 92.75 171 SER A O 1
ATOM 1361 N N . GLU A 1 172 ? 12.077 -22.699 -15.765 1.00 91.88 172 GLU A N 1
ATOM 1362 C CA . GLU A 1 172 ? 11.596 -22.352 -14.420 1.00 91.88 172 GLU A CA 1
ATOM 1363 C C . GLU A 1 172 ? 12.697 -21.762 -13.525 1.00 91.88 172 GLU A C 1
ATOM 1365 O O . GLU A 1 172 ? 12.445 -20.833 -12.750 1.00 91.88 172 GLU A O 1
ATOM 1370 N N . ALA A 1 173 ? 13.937 -22.237 -13.677 1.00 92.69 173 ALA A N 1
ATOM 1371 C CA . ALA A 1 173 ? 15.103 -21.690 -12.989 1.00 92.69 173 ALA A CA 1
ATOM 1372 C C . ALA A 1 173 ? 15.364 -20.226 -13.391 1.00 92.69 173 ALA A C 1
ATOM 1374 O O . ALA A 1 173 ? 15.503 -19.365 -12.521 1.00 92.69 173 ALA A O 1
ATOM 1375 N N . ALA A 1 174 ? 15.328 -19.914 -14.691 1.00 93.44 174 ALA A N 1
ATOM 1376 C CA . ALA A 1 174 ? 15.505 -18.549 -15.191 1.00 93.44 174 ALA A CA 1
ATOM 1377 C C . ALA A 1 174 ? 14.350 -17.622 -14.773 1.00 93.44 174 ALA A C 1
ATOM 1379 O O . ALA A 1 174 ? 14.568 -16.457 -14.435 1.00 93.44 174 ALA A O 1
ATOM 1380 N N . VAL A 1 175 ? 13.114 -18.133 -14.735 1.00 92.50 175 VAL A N 1
ATOM 1381 C CA . VAL A 1 175 ? 11.954 -17.391 -14.211 1.00 92.50 175 VAL A CA 1
ATOM 1382 C C . VAL A 1 175 ? 12.137 -17.079 -12.724 1.00 92.50 175 VAL A C 1
ATOM 1384 O O . VAL A 1 175 ? 11.846 -15.964 -12.282 1.00 92.50 175 VAL A O 1
ATOM 1387 N N . SER A 1 176 ? 12.627 -18.041 -11.945 1.00 93.44 176 SER A N 1
ATOM 1388 C CA . SER A 1 176 ? 12.880 -17.875 -10.511 1.00 93.44 176 SER A CA 1
ATOM 1389 C C . SER A 1 176 ? 13.991 -16.860 -10.248 1.00 93.44 176 SER A C 1
ATOM 1391 O O . SER A 1 176 ? 13.822 -15.962 -9.422 1.00 93.44 176 SER A O 1
ATOM 1393 N N . GLU A 1 177 ? 15.078 -16.919 -11.016 1.00 95.62 177 GLU A N 1
ATOM 1394 C CA . GLU A 1 177 ? 16.150 -15.928 -10.963 1.00 95.62 177 GLU A CA 1
ATOM 1395 C C . GLU A 1 177 ? 15.638 -14.526 -11.315 1.00 95.62 177 GLU A C 1
ATOM 1397 O O . GLU A 1 177 ? 15.863 -13.574 -10.568 1.00 95.62 177 GLU A O 1
ATOM 1402 N N . GLN A 1 178 ? 14.854 -14.395 -12.389 1.00 93.75 178 GLN A N 1
ATOM 1403 C CA . GLN A 1 178 ? 14.254 -13.120 -12.777 1.00 93.75 178 GLN A CA 1
ATOM 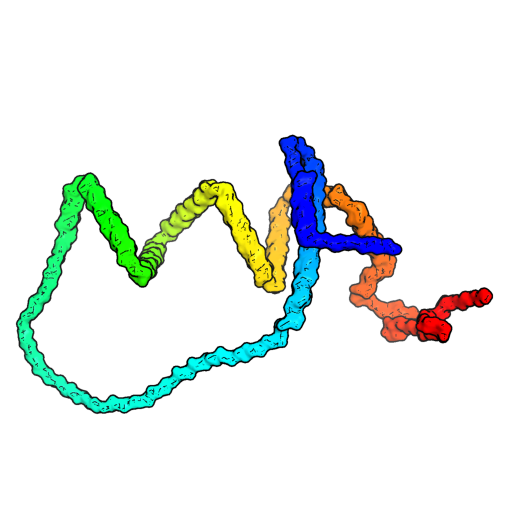1404 C C . GLN A 1 178 ? 13.334 -12.561 -11.680 1.00 93.75 178 GLN A C 1
ATOM 1406 O O . GLN A 1 178 ? 13.335 -11.356 -11.412 1.00 93.75 178 GLN A O 1
ATOM 1411 N N . ARG A 1 179 ? 12.545 -13.412 -11.012 1.00 94.31 179 ARG A N 1
ATOM 1412 C CA . ARG A 1 179 ? 11.715 -13.003 -9.866 1.00 94.31 179 ARG A CA 1
ATOM 1413 C C . ARG A 1 179 ? 12.575 -12.519 -8.703 1.00 94.31 179 ARG A C 1
ATOM 1415 O O . ARG A 1 179 ? 12.242 -11.490 -8.118 1.00 94.31 179 ARG A O 1
ATOM 1422 N N . ASN A 1 180 ? 13.669 -13.209 -8.397 1.00 95.88 180 ASN A N 1
ATOM 1423 C CA . ASN A 1 180 ? 14.589 -12.813 -7.332 1.00 95.88 180 ASN A CA 1
ATOM 1424 C C . ASN A 1 180 ? 15.270 -11.478 -7.647 1.00 95.88 180 ASN A C 1
ATOM 1426 O O . ASN A 1 180 ? 15.238 -10.575 -6.816 1.00 95.88 180 ASN A O 1
ATOM 1430 N N . GLN A 1 181 ? 15.767 -11.294 -8.872 1.00 95.50 181 GLN A N 1
ATOM 1431 C CA . GLN A 1 181 ? 16.325 -10.017 -9.322 1.00 95.50 181 GLN A CA 1
ATOM 1432 C C . GLN A 1 181 ? 15.296 -8.881 -9.205 1.00 95.50 181 GLN A C 1
ATOM 1434 O O . GLN A 1 181 ? 15.610 -7.820 -8.668 1.00 95.50 181 GLN A O 1
ATOM 1439 N N . ASN A 1 182 ? 14.044 -9.112 -9.617 1.00 96.75 182 ASN A N 1
ATOM 1440 C CA . ASN A 1 182 ? 12.966 -8.129 -9.470 1.00 96.75 182 ASN A CA 1
ATOM 1441 C C . ASN A 1 182 ? 12.666 -7.804 -7.998 1.00 96.75 182 ASN A C 1
ATOM 1443 O O . ASN A 1 182 ? 12.447 -6.639 -7.669 1.00 96.75 182 ASN A O 1
ATOM 1447 N N . ARG A 1 183 ? 12.669 -8.801 -7.102 1.00 95.88 183 ARG A N 1
ATOM 1448 C CA . ARG A 1 183 ? 12.492 -8.585 -5.655 1.00 95.88 183 ARG A CA 1
ATOM 1449 C C . ARG A 1 183 ? 13.616 -7.724 -5.090 1.00 95.88 183 ARG A C 1
ATOM 1451 O O . ARG A 1 183 ? 13.327 -6.742 -4.413 1.00 95.88 183 ARG A O 1
ATOM 1458 N N . THR A 1 184 ? 14.867 -8.033 -5.423 1.00 96.06 184 THR A N 1
ATOM 1459 C CA . THR A 1 184 ? 16.038 -7.263 -4.981 1.00 96.06 184 THR A CA 1
ATOM 1460 C C . THR A 1 184 ? 15.996 -5.835 -5.513 1.00 96.06 184 THR A C 1
ATOM 1462 O O . THR A 1 184 ? 16.178 -4.889 -4.753 1.00 96.06 184 THR A O 1
ATOM 1465 N N . GLN A 1 185 ? 15.670 -5.643 -6.793 1.00 95.56 185 GLN A N 1
ATOM 1466 C CA . GLN A 1 185 ? 15.516 -4.306 -7.371 1.00 95.56 185 GLN A CA 1
ATOM 1467 C C . GLN A 1 185 ? 14.401 -3.513 -6.681 1.00 95.56 185 GLN A C 1
ATOM 1469 O O . GLN A 1 185 ? 14.601 -2.351 -6.338 1.00 95.56 185 GLN A O 1
ATOM 1474 N N . GLN A 1 186 ? 13.246 -4.129 -6.419 1.00 95.00 186 GLN A N 1
ATOM 1475 C CA . GLN A 1 186 ? 12.156 -3.467 -5.699 1.00 95.00 186 GLN A CA 1
ATOM 1476 C C . GLN A 1 186 ? 12.537 -3.128 -4.257 1.00 95.00 186 GLN A C 1
ATOM 1478 O O . GLN A 1 186 ? 12.213 -2.036 -3.790 1.00 95.00 186 GLN A O 1
ATOM 1483 N N . ALA A 1 187 ? 13.229 -4.029 -3.560 1.00 94.62 187 ALA A N 1
ATOM 1484 C CA . ALA A 1 187 ? 13.739 -3.777 -2.219 1.00 94.62 187 ALA A CA 1
ATOM 1485 C C . ALA A 1 187 ? 14.714 -2.593 -2.223 1.00 94.62 187 ALA A C 1
ATOM 1487 O O . ALA A 1 187 ? 14.541 -1.667 -1.437 1.00 94.62 187 ALA A O 1
ATOM 1488 N N . ASN A 1 188 ? 15.643 -2.555 -3.179 1.00 95.31 188 ASN A N 1
ATOM 1489 C CA . ASN A 1 188 ? 16.592 -1.456 -3.341 1.00 95.31 188 ASN A CA 1
ATOM 1490 C C . ASN A 1 188 ? 15.890 -0.129 -3.648 1.00 95.31 188 ASN A C 1
ATOM 1492 O O . ASN A 1 188 ? 16.234 0.894 -3.063 1.00 95.31 188 ASN A O 1
ATOM 1496 N N . VAL A 1 189 ? 14.880 -0.125 -4.521 1.00 93.06 189 VAL A N 1
ATOM 1497 C CA . VAL A 1 189 ? 14.089 1.083 -4.813 1.00 93.06 189 VAL A CA 1
ATOM 1498 C C . VAL A 1 189 ? 13.355 1.572 -3.563 1.00 93.06 189 VAL A C 1
ATOM 1500 O O . VAL A 1 189 ? 13.315 2.771 -3.308 1.00 93.06 189 VAL A O 1
ATOM 1503 N N . ARG A 1 190 ? 12.790 0.664 -2.759 1.00 90.38 190 ARG A N 1
ATOM 1504 C CA . ARG A 1 190 ? 12.107 1.024 -1.505 1.00 90.38 190 ARG A CA 1
ATOM 1505 C C . ARG A 1 190 ? 13.084 1.532 -0.444 1.00 90.38 190 ARG A C 1
ATOM 1507 O O . ARG A 1 190 ? 12.758 2.494 0.245 1.00 90.38 190 ARG A O 1
ATOM 1514 N N . ALA A 1 191 ? 14.254 0.908 -0.329 1.00 91.56 191 ALA A N 1
ATOM 1515 C CA . ALA A 1 191 ? 15.287 1.273 0.635 1.00 91.56 191 ALA A CA 1
ATOM 1516 C C . ALA A 1 191 ? 15.891 2.650 0.331 1.00 91.56 191 ALA A C 1
ATOM 1518 O O . ALA A 1 191 ? 16.041 3.466 1.234 1.00 91.56 191 ALA A O 1
ATOM 1519 N N . ASN A 1 192 ? 16.153 2.936 -0.947 1.00 93.50 192 ASN A N 1
ATOM 1520 C CA . ASN A 1 192 ? 16.724 4.209 -1.391 1.00 93.50 192 ASN A CA 1
ATOM 1521 C C . ASN A 1 192 ? 15.683 5.329 -1.548 1.00 93.50 192 ASN A C 1
ATOM 1523 O O . ASN A 1 192 ? 16.020 6.429 -1.985 1.00 93.50 192 ASN A O 1
ATOM 1527 N N . ARG A 1 193 ? 14.409 5.077 -1.218 1.00 93.00 193 ARG A N 1
ATOM 1528 C CA . ARG A 1 193 ? 13.353 6.073 -1.387 1.00 93.00 193 ARG A CA 1
ATOM 1529 C C . ARG A 1 193 ? 13.473 7.189 -0.333 1.00 93.00 193 ARG A C 1
ATOM 1531 O O . ARG A 1 193 ? 13.516 6.888 0.867 1.00 93.00 193 ARG A O 1
ATOM 1538 N N . PRO A 1 194 ? 13.436 8.476 -0.732 1.00 94.56 194 PRO A N 1
ATOM 1539 C CA . PRO A 1 194 ? 13.428 9.596 0.206 1.00 94.56 194 PRO A CA 1
ATOM 1540 C C . PRO A 1 194 ? 12.292 9.499 1.232 1.00 94.56 194 PRO A C 1
ATOM 1542 O O . PRO A 1 194 ? 11.226 8.944 0.961 1.00 94.56 194 PRO A O 1
ATOM 1545 N N . ALA A 1 195 ? 12.500 10.046 2.433 1.00 92.25 195 ALA A N 1
ATOM 1546 C CA . ALA A 1 195 ? 11.483 10.026 3.492 1.00 92.25 195 ALA A CA 1
ATOM 1547 C C . ALA A 1 195 ? 10.170 10.707 3.059 1.00 92.25 195 ALA A C 1
ATOM 1549 O O . ALA A 1 195 ? 9.094 10.172 3.309 1.00 92.25 195 ALA A O 1
ATOM 1550 N N . GLN A 1 196 ? 10.259 11.828 2.337 1.00 94.44 196 GLN A N 1
ATOM 1551 C CA . GLN A 1 196 ? 9.089 12.552 1.837 1.00 94.44 196 GLN A CA 1
ATOM 1552 C C . GLN A 1 196 ? 8.259 11.713 0.856 1.00 94.44 196 GLN A C 1
ATOM 1554 O O . GLN A 1 196 ? 7.047 11.611 1.008 1.00 94.44 196 GLN A O 1
ATOM 1559 N N . GLU A 1 197 ? 8.900 11.044 -0.104 1.00 94.25 197 GLU A N 1
ATOM 1560 C CA . GLU A 1 197 ? 8.197 10.145 -1.026 1.00 94.25 197 GLU A CA 1
ATOM 1561 C C . GLU A 1 197 ? 7.565 8.950 -0.307 1.00 94.25 197 GLU A C 1
ATOM 1563 O O . GLU A 1 197 ? 6.477 8.510 -0.676 1.00 94.25 197 GLU A O 1
ATOM 1568 N N . ARG A 1 198 ? 8.228 8.415 0.727 1.00 91.81 198 ARG A N 1
ATOM 1569 C CA . ARG A 1 198 ? 7.653 7.342 1.550 1.00 91.81 198 ARG A CA 1
ATOM 1570 C C . ARG A 1 198 ? 6.365 7.800 2.233 1.00 91.81 198 ARG A C 1
ATOM 1572 O O . ARG A 1 198 ? 5.392 7.054 2.193 1.00 91.81 198 ARG A O 1
ATOM 1579 N N . LEU A 1 199 ? 6.341 9.011 2.789 1.00 94.69 199 LEU A N 1
ATOM 1580 C CA . LEU A 1 199 ? 5.141 9.584 3.405 1.00 94.69 199 LEU A CA 1
ATOM 1581 C C . LEU A 1 199 ? 4.021 9.801 2.384 1.00 94.69 199 LEU A C 1
ATOM 1583 O O . LEU A 1 199 ? 2.907 9.351 2.620 1.00 94.69 199 LEU A O 1
ATOM 1587 N N . ILE A 1 200 ? 4.324 10.376 1.215 1.00 95.62 200 ILE A N 1
ATOM 1588 C CA . ILE A 1 200 ? 3.332 10.582 0.144 1.00 95.62 200 ILE A CA 1
ATOM 1589 C C . ILE A 1 200 ? 2.684 9.255 -0.267 1.00 95.62 200 ILE A C 1
ATOM 1591 O O . ILE A 1 200 ? 1.470 9.178 -0.448 1.00 95.62 200 ILE A O 1
ATOM 1595 N N . LEU A 1 201 ? 3.479 8.192 -0.404 1.00 94.69 201 LEU A N 1
ATOM 1596 C CA . LEU A 1 201 ? 2.951 6.874 -0.754 1.00 94.69 201 LEU A CA 1
ATOM 1597 C C . LEU A 1 201 ? 2.118 6.262 0.368 1.00 94.69 201 LEU A C 1
ATOM 1599 O O . LEU A 1 201 ? 1.068 5.699 0.080 1.00 94.69 201 LEU A O 1
ATOM 1603 N N . GLN A 1 202 ? 2.550 6.395 1.623 1.00 93.75 202 GLN A N 1
ATOM 1604 C CA . GLN A 1 202 ? 1.776 5.935 2.777 1.00 93.75 202 GLN A CA 1
ATOM 1605 C C . GLN A 1 202 ? 0.442 6.676 2.893 1.00 93.75 202 GLN A C 1
ATOM 1607 O O . GLN A 1 202 ? -0.581 6.047 3.150 1.00 93.75 202 GLN A O 1
ATOM 1612 N N . ASP A 1 203 ? 0.431 7.988 2.659 1.00 95.56 203 ASP A N 1
ATOM 1613 C CA . ASP A 1 203 ? -0.783 8.800 2.651 1.00 95.56 203 ASP A CA 1
ATOM 1614 C C . ASP A 1 203 ? -1.713 8.395 1.504 1.00 95.56 203 ASP A C 1
ATOM 1616 O O . ASP A 1 203 ? -2.909 8.204 1.721 1.00 95.56 203 ASP A O 1
ATOM 1620 N N . ALA A 1 204 ? -1.170 8.183 0.302 1.00 96.25 204 ALA A N 1
ATOM 1621 C CA . ALA A 1 204 ? -1.941 7.706 -0.841 1.00 96.25 204 ALA A CA 1
ATOM 1622 C C . ALA A 1 204 ? -2.504 6.293 -0.614 1.00 96.25 204 ALA A C 1
ATOM 1624 O O . ALA A 1 204 ? -3.641 6.013 -0.993 1.00 96.25 204 ALA A O 1
ATOM 1625 N N . ASP A 1 205 ? -1.736 5.395 0.006 1.00 96.50 205 ASP A N 1
ATOM 1626 C CA . ASP A 1 205 ? -2.197 4.052 0.360 1.00 96.50 205 ASP A CA 1
ATOM 1627 C C . ASP A 1 205 ? -3.281 4.096 1.433 1.00 96.50 205 ASP A C 1
ATOM 1629 O O . ASP A 1 205 ? -4.310 3.436 1.273 1.00 96.50 205 ASP A O 1
ATOM 1633 N N . ARG A 1 206 ? -3.097 4.909 2.481 1.00 96.19 206 ARG A N 1
ATOM 1634 C CA . ARG A 1 206 ? -4.116 5.137 3.511 1.00 96.19 206 ARG A CA 1
ATOM 1635 C C . ARG A 1 206 ? -5.406 5.650 2.879 1.00 96.19 206 ARG A C 1
ATOM 1637 O O . ARG A 1 206 ? -6.451 5.048 3.098 1.00 96.19 206 ARG A O 1
ATOM 1644 N N . PHE A 1 207 ? -5.316 6.666 2.026 1.00 97.38 207 PHE A N 1
ATOM 1645 C CA . PHE A 1 207 ? -6.468 7.242 1.338 1.00 97.38 207 PHE A CA 1
ATOM 1646 C C . PHE A 1 207 ? -7.175 6.228 0.429 1.00 97.38 207 PHE A C 1
ATOM 1648 O O . PHE A 1 207 ? -8.393 6.093 0.472 1.00 97.38 207 PHE A O 1
ATOM 1655 N N . ARG A 1 208 ? -6.424 5.429 -0.342 1.00 95.62 208 ARG A N 1
ATOM 1656 C CA . ARG A 1 208 ? -7.000 4.331 -1.140 1.00 95.62 208 ARG A CA 1
ATOM 1657 C C . ARG A 1 208 ? -7.697 3.285 -0.273 1.00 95.62 208 ARG A C 1
ATOM 1659 O O . ARG A 1 208 ? -8.706 2.721 -0.689 1.00 95.62 208 ARG A O 1
ATOM 1666 N N . HIS A 1 209 ? -7.144 2.974 0.897 1.00 94.69 209 HIS A N 1
ATOM 1667 C CA . HIS A 1 209 ? -7.783 2.064 1.839 1.00 94.69 209 HIS A CA 1
ATOM 1668 C C . HIS A 1 209 ? -9.066 2.659 2.413 1.00 94.69 209 HIS A C 1
ATOM 1670 O O . HIS A 1 209 ? -10.063 1.947 2.444 1.00 94.69 209 HIS A O 1
ATOM 1676 N N . GLU A 1 210 ? -9.055 3.924 2.824 1.00 94.88 210 GLU A N 1
ATOM 1677 C CA . GLU A 1 210 ? -10.231 4.644 3.325 1.00 94.88 210 GLU A CA 1
ATOM 1678 C C . GLU A 1 210 ? -11.339 4.686 2.270 1.00 94.88 210 GLU A C 1
ATOM 1680 O O . GLU A 1 210 ? -12.432 4.200 2.545 1.00 94.88 210 GLU A O 1
ATOM 1685 N N . GLN A 1 211 ? -11.031 5.082 1.030 1.00 96.19 211 GLN A N 1
ATOM 1686 C CA . GLN A 1 211 ? -11.998 5.060 -0.074 1.00 96.19 211 GLN A CA 1
ATOM 1687 C C . GLN A 1 211 ? -12.608 3.672 -0.304 1.00 96.19 211 GLN A C 1
ATOM 1689 O O . GLN A 1 211 ? -13.813 3.546 -0.504 1.00 96.19 211 GLN A O 1
ATOM 1694 N N . ARG A 1 212 ? -11.795 2.607 -0.246 1.00 94.31 212 ARG A N 1
ATOM 1695 C CA . ARG A 1 212 ? -12.316 1.235 -0.343 1.00 94.31 212 ARG A CA 1
ATOM 1696 C C . ARG A 1 212 ? -13.223 0.869 0.827 1.00 94.31 212 ARG A C 1
ATOM 1698 O O . ARG A 1 212 ? -14.148 0.100 0.620 1.00 94.31 212 ARG A O 1
ATOM 1705 N N . ARG A 1 213 ? -12.955 1.366 2.041 1.00 92.94 213 ARG A N 1
ATOM 1706 C CA . ARG A 1 213 ? -13.816 1.119 3.210 1.00 92.94 213 ARG A CA 1
ATOM 1707 C C . ARG A 1 213 ? -15.132 1.887 3.126 1.00 92.94 213 ARG A C 1
ATOM 1709 O O . ARG A 1 213 ? -16.132 1.381 3.613 1.00 92.94 213 ARG A O 1
ATOM 1716 N N . GLU A 1 214 ? -15.127 3.079 2.541 1.00 93.56 214 GLU A N 1
ATOM 1717 C CA . GLU A 1 214 ? -16.333 3.894 2.343 1.00 93.56 214 GLU A CA 1
ATOM 1718 C C . GLU A 1 214 ? -17.261 3.306 1.278 1.00 93.56 214 GLU A C 1
ATOM 1720 O O . GLU A 1 214 ? -18.477 3.368 1.422 1.00 93.56 214 GLU A O 1
ATOM 1725 N N . GLN A 1 215 ? -16.691 2.702 0.234 1.00 94.56 215 GLN A N 1
ATOM 1726 C CA . GLN A 1 215 ? -17.444 2.016 -0.823 1.00 94.56 215 GLN A CA 1
ATOM 1727 C C . GLN A 1 215 ? -17.865 0.590 -0.438 1.00 94.56 215 GLN A C 1
ATOM 1729 O O . GLN A 1 215 ? -18.556 -0.071 -1.207 1.00 94.56 215 GLN A O 1
ATOM 1734 N N . GLU A 1 216 ? -17.427 0.100 0.722 1.00 95.25 216 GLU A N 1
ATOM 1735 C CA . GLU A 1 216 ? -17.666 -1.271 1.159 1.00 95.25 216 GLU A CA 1
ATOM 1736 C C . GLU A 1 216 ? -19.130 -1.456 1.560 1.00 95.25 216 GLU A C 1
ATOM 1738 O O . GLU A 1 216 ? -19.670 -0.739 2.409 1.00 95.25 216 GLU A O 1
ATOM 1743 N N . THR A 1 217 ? -19.770 -2.463 0.977 1.00 96.38 217 THR A N 1
ATOM 1744 C CA . THR A 1 217 ? -21.131 -2.841 1.363 1.00 96.38 217 THR A CA 1
ATOM 1745 C C . THR A 1 217 ? -21.162 -3.404 2.794 1.00 96.38 217 THR A C 1
ATOM 1747 O O . THR A 1 217 ? -20.146 -3.897 3.303 1.00 96.38 217 THR A O 1
ATOM 1750 N N . PRO A 1 218 ? -22.320 -3.380 3.483 1.00 96.12 218 PRO A N 1
ATOM 1751 C CA . PRO A 1 218 ? -22.452 -3.985 4.810 1.00 96.12 218 PRO A CA 1
ATOM 1752 C C . PRO A 1 218 ? -22.025 -5.462 4.856 1.00 96.12 218 PRO A C 1
ATOM 1754 O O . PRO A 1 218 ? -21.371 -5.881 5.816 1.00 96.12 218 PRO A O 1
ATOM 1757 N N . ASP A 1 219 ? -22.314 -6.226 3.801 1.00 95.50 219 ASP A N 1
ATOM 1758 C CA . ASP A 1 219 ? -21.953 -7.643 3.703 1.00 95.50 219 ASP A CA 1
ATOM 1759 C C . ASP A 1 219 ? -20.441 -7.834 3.563 1.00 95.50 219 ASP A C 1
ATOM 1761 O O . ASP A 1 219 ? -19.845 -8.614 4.310 1.00 95.50 219 ASP A O 1
ATOM 1765 N N . GLU A 1 220 ? -19.779 -7.068 2.692 1.00 95.25 220 GLU A N 1
ATOM 1766 C CA . GLU A 1 220 ? -18.316 -7.081 2.562 1.00 95.25 220 GLU A CA 1
ATOM 1767 C C . GLU A 1 220 ? -17.628 -6.655 3.862 1.00 95.25 220 GLU A C 1
ATOM 1769 O O . GLU A 1 220 ? -16.642 -7.276 4.281 1.00 95.25 220 GLU A O 1
ATOM 1774 N N . ARG A 1 221 ? -18.183 -5.647 4.547 1.00 95.25 221 ARG A N 1
ATOM 1775 C CA . ARG A 1 221 ? -17.710 -5.202 5.861 1.00 95.25 221 ARG A CA 1
ATOM 1776 C C . ARG A 1 221 ? -17.822 -6.322 6.890 1.00 95.25 221 ARG A C 1
ATOM 1778 O O . ARG A 1 221 ? -16.871 -6.540 7.647 1.00 95.25 221 ARG A O 1
ATOM 1785 N N . SER A 1 222 ? -18.943 -7.044 6.911 1.00 95.31 222 SER A N 1
ATOM 1786 C CA . SER A 1 222 ? -19.161 -8.182 7.809 1.00 95.31 222 SER A CA 1
ATOM 1787 C C . SER A 1 222 ? -18.177 -9.323 7.513 1.00 95.31 222 SER A C 1
ATOM 1789 O O . SER A 1 222 ? -17.531 -9.834 8.431 1.00 95.31 222 SER A O 1
ATOM 1791 N N . ALA A 1 223 ? -17.950 -9.639 6.234 1.00 96.19 223 ALA A N 1
ATOM 1792 C CA . ALA A 1 223 ? -17.008 -10.661 5.801 1.00 96.19 223 ALA A CA 1
ATOM 1793 C C . ALA A 1 223 ? -15.558 -10.287 6.142 1.00 96.19 223 ALA A C 1
ATOM 1795 O O . ALA A 1 223 ? -14.779 -11.140 6.570 1.00 96.19 223 ALA A O 1
ATOM 1796 N N . ARG A 1 224 ? -15.176 -9.009 6.006 1.00 95.62 224 ARG A N 1
ATOM 1797 C CA . ARG A 1 224 ? -13.854 -8.528 6.432 1.00 95.62 224 ARG A CA 1
ATOM 1798 C C . ARG A 1 224 ? -13.662 -8.692 7.936 1.00 95.62 224 ARG A C 1
ATOM 1800 O O . ARG A 1 224 ? -12.622 -9.199 8.344 1.00 95.62 224 ARG A O 1
ATOM 1807 N N . LEU A 1 225 ? -14.645 -8.297 8.743 1.00 95.62 225 LEU A N 1
ATOM 1808 C CA . LEU A 1 225 ? -14.587 -8.461 10.199 1.00 95.62 225 LEU A CA 1
ATOM 1809 C C . LEU A 1 225 ? -14.575 -9.941 10.608 1.00 95.62 225 LEU A C 1
ATOM 1811 O O . LEU A 1 225 ? -13.901 -10.303 11.567 1.00 95.62 225 LEU A O 1
ATOM 1815 N N . ALA A 1 226 ? -15.280 -10.815 9.885 1.00 96.38 226 ALA A N 1
ATOM 1816 C CA . ALA A 1 226 ? -15.219 -12.260 10.101 1.00 96.38 226 ALA A CA 1
ATOM 1817 C C . ALA A 1 226 ? -13.812 -12.816 9.829 1.00 96.38 226 ALA A C 1
ATOM 1819 O O . ALA A 1 226 ? -13.274 -13.529 10.671 1.00 96.38 226 ALA A O 1
ATOM 1820 N N . ARG A 1 227 ? -13.176 -12.420 8.717 1.00 96.56 227 ARG A N 1
ATOM 1821 C CA . ARG A 1 227 ? -11.777 -12.785 8.421 1.00 96.56 227 ARG A CA 1
ATOM 1822 C C . ARG A 1 227 ? -10.806 -12.261 9.475 1.00 96.56 227 ARG A C 1
ATOM 1824 O O . ARG A 1 227 ? -9.890 -12.970 9.869 1.00 96.56 227 ARG A O 1
ATOM 1831 N N . GLU A 1 228 ? -11.005 -11.030 9.938 1.00 96.62 228 GLU A N 1
ATOM 1832 C CA . GLU A 1 228 ? -10.169 -10.436 10.981 1.00 96.62 228 GLU A CA 1
ATOM 1833 C C . GLU A 1 228 ? -10.303 -11.186 12.312 1.00 96.62 228 GLU A C 1
ATOM 1835 O O . GLU A 1 228 ? -9.291 -11.457 12.954 1.00 96.62 228 GLU A O 1
ATOM 1840 N N . ARG A 1 229 ? -11.524 -11.586 12.693 1.00 95.94 229 ARG A N 1
ATOM 1841 C CA . ARG A 1 229 ? -11.760 -12.439 13.867 1.00 95.94 229 ARG A CA 1
ATOM 1842 C C . ARG A 1 229 ? -11.077 -13.796 13.730 1.00 95.94 229 ARG A C 1
ATOM 1844 O O . ARG A 1 229 ? -10.316 -14.152 14.620 1.00 95.94 229 ARG A O 1
ATOM 1851 N N . ALA A 1 230 ? -11.257 -14.482 12.601 1.00 96.50 230 ALA A N 1
ATOM 1852 C CA . ALA A 1 230 ? -10.618 -15.774 12.348 1.00 96.50 230 ALA A CA 1
ATOM 1853 C C . ALA A 1 230 ? -9.085 -15.683 12.434 1.00 96.50 230 ALA A C 1
ATOM 1855 O O . ALA A 1 230 ? -8.450 -16.490 13.102 1.00 96.50 230 ALA A O 1
ATOM 1856 N N . HIS A 1 231 ? -8.486 -14.645 11.845 1.00 95.75 231 HIS A N 1
ATOM 1857 C CA . HIS A 1 231 ? -7.043 -14.418 11.941 1.00 95.75 231 HIS A CA 1
ATOM 1858 C C . HIS A 1 231 ? -6.594 -14.097 13.379 1.00 95.75 231 HIS A C 1
ATOM 1860 O O . HIS A 1 231 ? -5.518 -14.508 13.805 1.00 95.75 231 HIS A O 1
ATOM 1866 N N . GLN A 1 232 ? -7.385 -13.348 14.154 1.00 93.25 232 GLN A N 1
ATOM 1867 C CA . GLN A 1 232 ? -7.076 -13.106 15.568 1.00 93.25 232 GLN A CA 1
ATOM 1868 C C . GLN A 1 232 ? -7.162 -14.388 16.402 1.00 93.25 232 GLN A C 1
ATOM 1870 O O . GLN A 1 232 ? -6.313 -14.591 17.267 1.00 93.25 232 GLN A O 1
ATOM 1875 N N . GLU A 1 233 ? -8.153 -15.239 16.146 1.00 94.19 233 GLU A N 1
ATOM 1876 C CA . GLU A 1 233 ? -8.311 -16.543 16.795 1.00 94.19 233 GLU A CA 1
ATOM 1877 C C . GLU A 1 233 ? -7.155 -17.481 16.445 1.00 94.19 233 GLU A C 1
ATOM 1879 O O . GLU A 1 233 ? -6.550 -18.049 17.348 1.00 94.19 233 GLU A O 1
ATOM 1884 N N . GLU A 1 234 ? -6.771 -17.558 15.171 1.00 95.50 234 GLU A N 1
ATOM 1885 C CA . GLU A 1 234 ? -5.612 -18.331 14.718 1.00 95.50 234 GLU A CA 1
ATOM 1886 C C . GLU A 1 234 ? -4.314 -17.838 15.364 1.00 95.50 234 GLU A C 1
ATOM 1888 O O . GLU A 1 234 ? -3.511 -18.639 15.840 1.00 95.50 234 GLU A O 1
ATOM 1893 N N . ARG A 1 235 ? -4.105 -16.515 15.440 1.00 92.75 235 ARG A N 1
ATOM 1894 C CA . ARG A 1 235 ? -2.942 -15.979 16.155 1.00 92.75 235 ARG A CA 1
ATOM 1895 C C . ARG A 1 235 ? -2.952 -16.392 17.618 1.00 92.75 235 ARG A C 1
ATOM 1897 O O . ARG A 1 235 ? -1.921 -16.852 18.080 1.00 92.75 235 ARG A O 1
ATOM 1904 N N . ARG A 1 236 ? -4.088 -16.254 18.315 1.00 90.56 236 ARG A N 1
ATOM 1905 C CA . ARG A 1 236 ? -4.221 -16.637 19.731 1.00 90.56 236 ARG A CA 1
ATOM 1906 C C . ARG A 1 236 ? -3.968 -18.124 19.951 1.00 90.56 236 ARG A C 1
ATOM 1908 O O . ARG A 1 236 ? -3.258 -18.465 20.881 1.00 90.56 236 ARG A O 1
ATOM 1915 N N . ALA A 1 237 ? -4.487 -18.987 19.080 1.00 91.62 237 ALA A N 1
ATOM 1916 C CA . ALA A 1 237 ? -4.267 -20.430 19.155 1.00 91.62 237 ALA A CA 1
ATOM 1917 C C . ALA A 1 237 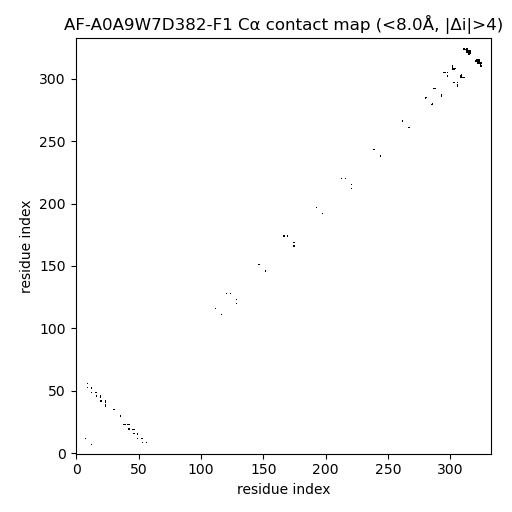? -2.786 -20.821 18.994 1.00 91.62 237 ALA A C 1
ATOM 1919 O O . ALA A 1 237 ? -2.368 -21.858 19.497 1.00 91.62 237 ALA A O 1
ATOM 1920 N N . ASN A 1 238 ? -2.002 -19.985 18.309 1.00 93.81 238 ASN A N 1
ATOM 1921 C CA . ASN A 1 238 ? -0.578 -20.196 18.063 1.00 93.81 238 ASN A CA 1
ATOM 1922 C C . ASN A 1 238 ? 0.339 -19.403 19.018 1.00 93.81 238 ASN A C 1
ATOM 1924 O O . ASN A 1 238 ? 1.556 -19.409 18.818 1.00 93.81 238 ASN A O 1
ATOM 1928 N N . LEU A 1 239 ? -0.204 -18.698 20.020 1.00 91.69 239 LEU A N 1
ATOM 1929 C CA . LEU A 1 239 ? 0.613 -17.979 21.001 1.00 91.69 239 LEU A CA 1
ATOM 1930 C C . LEU A 1 239 ? 1.305 -18.961 21.949 1.00 91.69 239 LEU A C 1
ATOM 1932 O O . LEU A 1 239 ? 0.735 -19.964 22.372 1.00 91.69 239 LEU A O 1
ATOM 1936 N N . SER A 1 240 ? 2.546 -18.649 22.320 1.00 93.44 240 SER A N 1
ATOM 1937 C CA . SER A 1 240 ? 3.205 -19.348 23.424 1.00 93.44 240 SER A CA 1
ATOM 1938 C C . SER A 1 240 ? 2.726 -18.802 24.773 1.00 93.44 240 SER A C 1
ATOM 1940 O O . SER A 1 240 ? 2.351 -17.635 24.873 1.00 93.44 240 SER A O 1
ATOM 1942 N N . GLN A 1 241 ? 2.819 -19.599 25.843 1.00 91.81 241 GLN A N 1
ATOM 1943 C CA . GLN A 1 241 ? 2.427 -19.167 27.197 1.00 91.81 241 GLN A CA 1
ATOM 1944 C C . GLN A 1 241 ? 3.107 -17.857 27.633 1.00 91.81 241 GLN A C 1
ATOM 1946 O O . GLN A 1 241 ? 2.457 -16.969 28.174 1.00 91.81 241 GLN A O 1
ATOM 1951 N N . GLN A 1 242 ? 4.399 -17.682 27.329 1.00 92.31 242 GLN A N 1
ATOM 1952 C CA . GLN A 1 242 ? 5.114 -16.433 27.628 1.00 92.31 242 GLN A CA 1
ATOM 1953 C C . GLN A 1 242 ? 4.531 -15.227 26.877 1.00 92.31 242 GLN A C 1
ATOM 1955 O O . GLN A 1 242 ? 4.488 -14.120 27.411 1.00 92.31 242 GLN A O 1
ATOM 1960 N N . GLN A 1 243 ? 4.084 -15.421 25.634 1.00 92.19 243 GLN A N 1
ATOM 1961 C CA . GLN A 1 243 ? 3.448 -14.357 24.862 1.00 92.19 243 GLN A CA 1
ATOM 1962 C C . GLN A 1 243 ? 2.052 -14.041 25.398 1.00 92.19 243 GLN A C 1
ATOM 1964 O O . GLN A 1 243 ? 1.697 -12.869 25.486 1.00 92.19 243 GLN A O 1
ATOM 1969 N N . GLU A 1 244 ? 1.285 -15.052 25.807 1.00 91.88 244 GLU A N 1
ATOM 1970 C CA . GLU A 1 244 ? -0.018 -14.851 26.445 1.00 91.88 244 GLU A CA 1
ATOM 1971 C C . GLU A 1 244 ? 0.107 -14.054 27.749 1.00 91.88 244 GLU A C 1
ATOM 1973 O O . GLU A 1 244 ? -0.652 -13.110 27.970 1.00 91.88 244 GLU A O 1
ATOM 1978 N N . GLU A 1 245 ? 1.082 -14.380 28.600 1.00 93.56 245 GLU A N 1
ATOM 1979 C CA . GLU A 1 245 ? 1.353 -13.632 29.831 1.00 93.56 245 GLU A CA 1
ATOM 1980 C C . GLU A 1 245 ? 1.758 -12.184 29.539 1.00 93.56 245 GLU A C 1
ATOM 1982 O O . GLU A 1 245 ? 1.247 -11.262 30.180 1.00 93.56 245 GLU A O 1
ATOM 1987 N N . ALA A 1 246 ? 2.609 -11.961 28.534 1.00 93.50 246 ALA A N 1
ATOM 1988 C CA . ALA A 1 246 ? 2.994 -10.621 28.103 1.00 93.50 246 ALA A CA 1
ATOM 1989 C C . ALA A 1 246 ? 1.797 -9.822 27.554 1.00 93.50 246 ALA A C 1
ATOM 1991 O O . ALA A 1 246 ? 1.630 -8.651 27.899 1.00 93.50 246 ALA A O 1
ATOM 1992 N N . GLU A 1 247 ? 0.921 -10.441 26.754 1.00 92.81 247 GLU A N 1
ATOM 1993 C CA . GLU A 1 247 ? -0.313 -9.807 26.274 1.00 92.81 247 GLU A CA 1
ATOM 1994 C C . GLU A 1 247 ? -1.268 -9.479 27.429 1.00 92.81 247 GLU A C 1
ATOM 1996 O O . GLU A 1 247 ? -1.878 -8.406 27.453 1.00 92.81 247 GLU A O 1
ATOM 2001 N N . GLN A 1 248 ? -1.390 -10.369 28.416 1.00 93.06 248 GLN A N 1
ATOM 2002 C CA . GLN A 1 248 ? -2.197 -10.123 29.608 1.00 93.06 248 GLN A CA 1
ATOM 2003 C C . GLN A 1 248 ? -1.623 -8.991 30.464 1.00 93.06 248 GLN A C 1
ATOM 2005 O O . GLN A 1 248 ? -2.390 -8.136 30.915 1.00 93.06 248 GLN A O 1
ATOM 2010 N N . ALA A 1 249 ? -0.306 -8.958 30.674 1.00 95.50 249 ALA A N 1
ATOM 2011 C CA . ALA A 1 249 ? 0.377 -7.884 31.387 1.00 95.50 249 ALA A CA 1
ATOM 2012 C C . ALA A 1 249 ? 0.159 -6.544 30.674 1.00 95.50 249 ALA A C 1
ATOM 2014 O O . ALA A 1 249 ? -0.357 -5.604 31.281 1.00 95.50 249 ALA A O 1
ATOM 2015 N N . TYR A 1 250 ? 0.389 -6.505 29.359 1.00 94.94 250 TYR A N 1
ATOM 2016 C CA . TYR A 1 250 ? 0.120 -5.334 28.528 1.00 94.94 250 TYR A CA 1
ATOM 2017 C C . TYR A 1 250 ? -1.343 -4.884 28.622 1.00 94.94 250 TYR A C 1
ATOM 2019 O O . TYR A 1 250 ? -1.633 -3.694 28.741 1.00 94.94 250 TYR A O 1
ATOM 2027 N N . ARG A 1 251 ? -2.300 -5.821 28.626 1.00 95.62 251 ARG A N 1
ATOM 2028 C CA . ARG A 1 251 ? -3.727 -5.500 28.765 1.00 95.62 251 ARG A CA 1
ATOM 2029 C C . ARG A 1 251 ? -4.052 -4.899 30.133 1.00 95.62 251 ARG A C 1
ATOM 2031 O O . ARG A 1 251 ? -4.868 -3.979 30.195 1.00 95.62 251 ARG A O 1
ATOM 2038 N N . ARG A 1 252 ? -3.443 -5.398 31.214 1.00 95.25 252 ARG A N 1
ATOM 2039 C CA . ARG A 1 252 ? -3.608 -4.848 32.572 1.00 95.25 252 ARG A CA 1
ATOM 2040 C C . ARG A 1 252 ? -3.034 -3.437 32.661 1.00 95.25 252 ARG A C 1
ATOM 2042 O O . ARG A 1 252 ? -3.721 -2.546 33.150 1.00 95.25 252 ARG A O 1
ATOM 2049 N N . GLU A 1 253 ? -1.837 -3.219 32.126 1.00 96.00 253 GLU A N 1
ATOM 2050 C CA . GLU A 1 253 ? -1.202 -1.897 32.064 1.00 96.00 253 GLU A CA 1
ATOM 2051 C C . GLU A 1 253 ? -2.022 -0.912 31.230 1.00 96.00 253 GLU A C 1
ATOM 2053 O O . GLU A 1 253 ? -2.283 0.211 31.657 1.00 96.00 253 GLU A O 1
ATOM 2058 N N . TYR A 1 254 ? -2.505 -1.342 30.063 1.00 93.06 254 TYR A N 1
ATOM 2059 C CA . TYR A 1 254 ? -3.364 -0.526 29.214 1.00 93.06 254 TYR A CA 1
ATOM 2060 C C . TYR A 1 254 ? -4.668 -0.135 29.921 1.00 93.06 254 TYR A C 1
ATOM 2062 O O . TYR A 1 254 ? -5.099 1.014 29.833 1.00 93.06 254 TYR A O 1
ATOM 2070 N N . GLN A 1 255 ? -5.286 -1.064 30.657 1.00 92.06 255 GLN A N 1
ATOM 2071 C CA . GLN A 1 255 ? -6.471 -0.768 31.466 1.00 92.06 255 GLN A CA 1
ATOM 2072 C C . GLN A 1 255 ? -6.167 0.182 32.627 1.00 92.06 255 GLN A C 1
ATOM 2074 O O . GLN A 1 255 ? -6.987 1.052 32.909 1.00 92.06 255 GLN A O 1
ATOM 2079 N N . ALA A 1 256 ? -5.016 0.045 33.287 1.00 92.25 256 ALA A N 1
ATOM 2080 C CA . ALA A 1 256 ? -4.590 0.981 34.325 1.00 92.25 256 ALA A CA 1
ATOM 2081 C C . ALA A 1 256 ? -4.414 2.393 33.744 1.00 92.25 256 ALA A C 1
ATOM 2083 O O . ALA A 1 256 ? -5.020 3.336 34.240 1.00 92.25 256 ALA A O 1
ATOM 2084 N N . MET A 1 257 ? -3.721 2.522 32.608 1.00 93.75 257 MET A N 1
ATOM 2085 C CA . MET A 1 257 ? -3.562 3.803 31.911 1.00 93.75 257 MET A CA 1
ATOM 2086 C C . MET A 1 257 ? -4.886 4.415 31.442 1.00 93.75 257 MET A C 1
ATOM 2088 O O . MET A 1 257 ? -5.011 5.638 31.407 1.00 93.75 257 MET A O 1
ATOM 2092 N N . GLN A 1 258 ? -5.853 3.585 31.037 1.00 88.81 258 GLN A N 1
ATOM 2093 C CA . GLN A 1 258 ? -7.205 4.043 30.718 1.00 88.81 258 GLN A CA 1
ATOM 2094 C C . GLN A 1 258 ? -7.868 4.635 31.964 1.00 88.81 258 GLN A C 1
ATOM 2096 O O . GLN A 1 258 ? -8.309 5.774 31.907 1.00 88.81 258 GLN A O 1
ATOM 2101 N N . ARG A 1 259 ? -7.860 3.919 33.097 1.00 86.81 259 ARG A N 1
ATOM 2102 C CA . ARG A 1 259 ? -8.441 4.399 34.366 1.00 86.81 259 ARG A CA 1
ATOM 2103 C C . ARG A 1 259 ? -7.792 5.690 34.862 1.00 86.81 259 ARG A C 1
ATOM 2105 O O . ARG A 1 259 ? -8.505 6.594 35.269 1.00 86.81 259 ARG A O 1
ATOM 2112 N N . ASP A 1 260 ? -6.469 5.803 34.770 1.00 88.31 260 ASP A N 1
ATOM 2113 C CA . ASP A 1 260 ? -5.738 7.017 35.164 1.00 88.31 260 ASP A CA 1
ATOM 2114 C C . ASP A 1 260 ? -6.032 8.215 34.244 1.00 88.31 260 ASP A C 1
ATOM 2116 O O . ASP A 1 260 ? -5.784 9.367 34.602 1.00 88.31 260 ASP A O 1
ATOM 2120 N N . GLY A 1 261 ? -6.498 7.944 33.021 1.00 86.19 261 GLY A N 1
ATOM 2121 C CA . GLY A 1 261 ? -6.846 8.950 32.024 1.00 86.19 261 GLY A CA 1
ATOM 2122 C C . GLY A 1 261 ? -8.326 9.324 31.976 1.00 86.19 261 GLY A C 1
ATOM 2123 O O . GLY A 1 261 ? -8.638 10.280 31.266 1.00 86.19 261 GLY A O 1
ATOM 2124 N N . GLN A 1 262 ? -9.197 8.591 32.678 1.00 86.06 262 GLN A N 1
ATOM 2125 C CA . GLN A 1 262 ? -10.634 8.862 32.737 1.00 86.06 262 GLN A CA 1
ATOM 2126 C C . GLN A 1 262 ? -10.898 10.142 33.522 1.00 86.06 262 GLN A C 1
ATOM 2128 O O . GLN A 1 262 ? -10.273 10.394 34.556 1.00 86.06 262 GLN A O 1
ATOM 2133 N N . ASP A 1 263 ? -11.823 10.953 33.023 1.00 87.88 263 ASP A N 1
ATOM 2134 C CA . ASP A 1 263 ? -12.311 12.102 33.774 1.00 87.88 263 ASP A CA 1
ATOM 2135 C C . ASP A 1 263 ? -13.374 11.686 34.809 1.00 87.88 263 ASP A C 1
ATOM 2137 O O . ASP A 1 263 ? -13.843 10.543 34.855 1.00 87.88 263 ASP A O 1
ATOM 2141 N N . ASP A 1 264 ? -13.713 12.606 35.714 1.00 87.44 264 ASP A N 1
ATOM 2142 C CA . ASP A 1 264 ? -14.654 12.326 36.803 1.00 87.44 264 ASP A CA 1
ATOM 2143 C C . ASP A 1 264 ? -16.069 11.997 36.290 1.00 87.44 264 ASP A C 1
ATOM 2145 O O . ASP A 1 264 ? -16.800 11.256 36.952 1.00 87.44 264 ASP A O 1
ATOM 2149 N N . GLU A 1 265 ? -16.447 12.514 35.115 1.00 88.88 265 GLU A N 1
ATOM 2150 C CA . GLU A 1 265 ? -17.747 12.274 34.480 1.00 88.88 265 GLU A CA 1
ATOM 2151 C C . GLU A 1 265 ? -17.831 10.841 33.943 1.00 88.88 265 GLU A C 1
ATOM 2153 O O . GLU A 1 265 ? -18.752 10.106 34.303 1.00 88.88 265 GLU A O 1
ATOM 2158 N N . GLU A 1 266 ? -16.819 10.398 33.192 1.00 88.62 266 GLU A N 1
ATOM 2159 C CA . GLU A 1 266 ? -16.689 9.015 32.723 1.00 88.62 266 GLU A CA 1
ATOM 2160 C C . GLU A 1 266 ? -16.626 8.023 33.896 1.00 88.62 266 GLU A C 1
ATOM 2162 O O . GLU A 1 266 ? -17.200 6.930 33.840 1.00 88.62 266 GLU A O 1
ATOM 2167 N N . ASN A 1 267 ? -15.957 8.397 34.991 1.00 87.69 267 ASN A N 1
ATOM 2168 C CA . ASN A 1 267 ? -15.861 7.559 36.183 1.00 87.69 267 ASN A CA 1
ATOM 2169 C C . ASN A 1 267 ? -17.219 7.427 36.898 1.00 87.69 267 ASN A C 1
ATOM 2171 O O . ASN A 1 267 ? -17.591 6.337 37.343 1.00 87.69 267 ASN A O 1
ATOM 2175 N N . GLU A 1 268 ? -17.990 8.511 36.998 1.00 90.19 268 GLU A N 1
ATOM 2176 C CA . GLU A 1 268 ? -19.327 8.468 37.590 1.00 90.19 268 GLU A CA 1
ATOM 2177 C C . GLU A 1 268 ? -20.327 7.727 36.689 1.00 90.19 268 GLU A C 1
ATOM 2179 O O . GLU A 1 268 ? -21.115 6.927 37.200 1.00 90.19 268 GLU A O 1
ATOM 2184 N N . GLU A 1 269 ? -20.232 7.872 35.364 1.00 92.06 269 GLU A N 1
ATOM 2185 C CA . GLU A 1 269 ? -21.015 7.083 34.408 1.00 92.06 269 GLU A CA 1
ATOM 2186 C C . GLU A 1 269 ? -20.692 5.587 34.535 1.00 92.06 269 GLU A C 1
ATOM 2188 O O . GLU A 1 269 ? -21.598 4.757 34.644 1.00 92.06 269 GLU A O 1
ATOM 2193 N N . ALA A 1 270 ? -19.411 5.215 34.618 1.00 87.88 270 ALA A N 1
ATOM 2194 C CA . ALA A 1 270 ? -19.001 3.829 34.831 1.00 87.88 270 ALA A CA 1
ATOM 2195 C C . ALA A 1 270 ? -19.573 3.261 36.143 1.00 87.88 270 ALA A C 1
ATOM 2197 O O . ALA A 1 270 ? -20.090 2.137 36.170 1.00 87.88 270 ALA A O 1
ATOM 2198 N N . ARG A 1 271 ? -19.554 4.045 37.230 1.00 89.88 271 ARG A N 1
ATOM 2199 C CA . ARG A 1 271 ? -20.182 3.659 38.505 1.00 89.88 271 ARG A CA 1
ATOM 2200 C C . ARG A 1 271 ? -21.697 3.552 38.386 1.00 89.88 271 ARG A C 1
ATOM 2202 O O . ARG A 1 271 ? -22.277 2.632 38.962 1.00 89.88 271 ARG A O 1
ATOM 2209 N N . GLN A 1 272 ? -22.358 4.464 37.679 1.00 90.38 272 GLN A N 1
ATOM 2210 C CA . GLN A 1 272 ? -23.803 4.430 37.461 1.00 90.38 272 GLN A CA 1
ATOM 2211 C C . GLN A 1 272 ? -24.216 3.225 36.610 1.00 90.38 272 GLN A C 1
ATOM 2213 O O . GLN A 1 272 ? -25.193 2.548 36.940 1.00 90.38 272 GLN A O 1
ATOM 2218 N N . ASN A 1 273 ? -23.445 2.899 35.577 1.00 89.88 273 ASN A N 1
ATOM 2219 C CA . ASN A 1 273 ? -23.635 1.714 34.749 1.00 89.88 273 ASN A CA 1
ATOM 2220 C C . ASN A 1 273 ? -23.467 0.438 35.579 1.00 89.88 273 ASN A C 1
ATOM 2222 O O . ASN A 1 273 ? -24.316 -0.452 35.526 1.00 89.88 273 ASN A O 1
ATOM 2226 N N . GLU A 1 274 ? -22.448 0.374 36.437 1.00 90.75 274 GLU A N 1
ATOM 2227 C CA . GLU A 1 274 ? -22.255 -0.753 37.351 1.00 90.75 274 GLU A CA 1
ATOM 2228 C C . GLU A 1 274 ? -23.373 -0.840 38.407 1.00 90.75 274 GLU A C 1
ATOM 2230 O O . GLU A 1 274 ? -23.872 -1.930 38.696 1.00 90.75 274 GLU A O 1
ATOM 2235 N N . ARG A 1 275 ? -23.849 0.292 38.948 1.00 91.31 275 ARG A N 1
ATOM 2236 C CA . ARG A 1 275 ? -25.031 0.338 39.831 1.00 91.31 275 ARG A CA 1
ATOM 2237 C C . ARG A 1 275 ? -26.276 -0.182 39.121 1.00 91.31 275 ARG A C 1
ATOM 2239 O O . ARG A 1 275 ? -27.011 -0.979 39.703 1.00 91.31 275 ARG A O 1
ATOM 2246 N N . THR A 1 276 ? -26.491 0.229 37.875 1.00 86.69 276 THR A N 1
ATOM 2247 C CA . THR A 1 276 ? -27.620 -0.201 37.042 1.00 86.69 276 THR A CA 1
ATOM 2248 C C . THR A 1 276 ? -27.543 -1.694 36.768 1.00 86.69 276 THR A C 1
ATOM 2250 O O . THR A 1 276 ? -28.516 -2.402 37.013 1.00 86.69 276 THR A O 1
ATOM 2253 N N . ARG A 1 277 ? -26.368 -2.202 36.382 1.00 83.56 277 ARG A N 1
ATOM 2254 C CA . ARG A 1 277 ? -26.107 -3.632 36.178 1.00 83.56 277 ARG A CA 1
ATOM 2255 C C . ARG A 1 277 ? -26.339 -4.450 37.451 1.00 83.56 277 ARG A C 1
ATOM 2257 O O . ARG A 1 277 ? -27.003 -5.480 37.420 1.00 83.56 277 ARG A O 1
ATOM 2264 N N . ARG A 1 278 ? -25.840 -3.997 38.604 1.00 84.44 278 ARG A N 1
ATOM 2265 C CA . ARG A 1 278 ? -26.097 -4.663 39.896 1.00 84.44 278 ARG A CA 1
ATOM 2266 C C . ARG A 1 278 ? -27.565 -4.583 40.298 1.00 84.44 278 ARG A C 1
ATOM 2268 O O . ARG A 1 278 ? -28.074 -5.499 40.936 1.00 84.44 278 ARG A O 1
ATOM 2275 N N . GLY A 1 279 ? -28.231 -3.480 39.970 1.00 81.38 279 GLY A N 1
ATOM 2276 C CA . GLY A 1 279 ? -29.651 -3.270 40.211 1.00 81.38 279 GLY A CA 1
ATOM 2277 C C . GLY A 1 279 ? -30.530 -4.162 39.338 1.00 81.38 279 GLY A C 1
ATOM 2278 O O . GLY A 1 279 ? -31.533 -4.665 39.834 1.00 81.38 279 GLY A O 1
ATOM 2279 N N . SER A 1 280 ? -30.152 -4.394 38.078 1.00 76.50 280 SER A N 1
ATOM 2280 C CA . SER A 1 280 ? -30.868 -5.287 37.163 1.00 76.50 280 SER A CA 1
ATOM 2281 C C . SER A 1 280 ? -30.679 -6.756 37.537 1.00 76.50 280 SER A C 1
ATOM 2283 O O . SER A 1 280 ? -31.662 -7.495 37.574 1.00 76.50 280 SER A O 1
ATOM 2285 N N . LEU A 1 281 ? -29.461 -7.152 37.926 1.00 71.19 281 LEU A N 1
ATOM 2286 C CA . LEU A 1 281 ? -29.172 -8.489 38.453 1.00 71.19 281 LEU A CA 1
ATOM 2287 C C . LEU A 1 281 ? -29.937 -8.769 39.756 1.00 71.19 281 LEU A C 1
ATOM 2289 O O . LEU A 1 281 ? -30.565 -9.814 39.887 1.00 71.19 281 LEU A O 1
ATOM 2293 N N . ARG A 1 282 ? -29.943 -7.823 40.708 1.00 71.00 282 ARG A N 1
ATOM 2294 C CA . ARG A 1 282 ? -30.648 -7.991 41.994 1.00 71.00 282 ARG A CA 1
ATOM 2295 C C . ARG A 1 282 ? -32.168 -8.000 41.873 1.00 71.00 282 ARG A C 1
ATOM 2297 O O . ARG A 1 282 ? -32.819 -8.713 42.623 1.00 71.00 282 ARG A O 1
ATOM 2304 N N . ARG A 1 283 ? -32.735 -7.225 40.946 1.00 66.50 283 ARG A N 1
ATOM 2305 C CA . ARG A 1 283 ? -34.184 -7.208 40.684 1.00 66.50 283 ARG A CA 1
ATOM 2306 C C . ARG A 1 283 ? -34.659 -8.376 39.815 1.00 66.50 283 ARG A C 1
ATOM 2308 O O . ARG A 1 283 ? -35.824 -8.401 39.438 1.00 66.50 283 ARG A O 1
ATOM 2315 N N . GLY A 1 284 ? -33.779 -9.322 39.475 1.00 58.94 284 GLY A N 1
ATOM 2316 C CA . GLY A 1 284 ? -34.136 -10.460 38.632 1.00 58.94 284 GLY A CA 1
ATOM 2317 C C . GLY A 1 284 ? -34.553 -10.055 37.217 1.00 58.94 284 GLY A C 1
ATOM 2318 O O . GLY A 1 284 ? -35.194 -10.840 36.531 1.00 58.94 284 GLY A O 1
ATOM 2319 N N . HIS A 1 285 ? -34.184 -8.860 36.736 1.00 55.16 285 HIS A N 1
ATOM 2320 C CA . HIS A 1 285 ? -34.482 -8.444 35.359 1.00 55.16 285 HIS A CA 1
ATOM 2321 C C . HIS A 1 285 ? -33.736 -9.288 34.320 1.00 55.16 285 HIS A C 1
ATOM 2323 O O . HIS A 1 285 ? -34.112 -9.297 33.153 1.00 55.16 285 HIS A O 1
ATOM 2329 N N . THR A 1 286 ? -32.724 -10.045 34.741 1.00 51.53 286 THR A N 1
ATOM 2330 C CA . THR A 1 286 ? -32.124 -11.101 33.925 1.00 51.53 286 THR A CA 1
ATOM 2331 C C . THR A 1 286 ? -33.063 -12.286 33.689 1.00 51.53 286 THR A C 1
ATOM 2333 O O . THR A 1 286 ? -32.900 -12.951 32.679 1.00 51.53 286 THR A O 1
ATOM 2336 N N . LEU A 1 287 ? -34.077 -12.520 34.535 1.00 50.94 287 LEU A N 1
ATOM 2337 C CA . LEU A 1 287 ? -35.078 -13.586 34.358 1.00 50.94 287 LEU A CA 1
ATOM 2338 C C . LEU A 1 287 ? -36.230 -13.207 33.419 1.00 50.94 287 LEU A C 1
ATOM 2340 O O . LEU A 1 287 ? -36.949 -14.091 32.967 1.00 50.94 287 LEU A O 1
ATOM 2344 N N . ALA A 1 288 ? -36.404 -11.924 33.090 1.00 47.94 288 ALA A N 1
ATOM 2345 C CA . ALA A 1 288 ? -37.496 -11.474 32.222 1.00 47.94 288 ALA A CA 1
ATOM 2346 C C . ALA A 1 288 ? -37.327 -11.897 30.746 1.00 47.94 288 ALA A C 1
ATOM 2348 O O . ALA A 1 288 ? -38.298 -11.868 30.000 1.00 47.94 288 ALA A O 1
ATOM 2349 N N . ASN A 1 289 ? -36.116 -12.307 30.345 1.00 50.88 289 ASN A N 1
ATOM 2350 C CA . ASN A 1 289 ? -35.773 -12.740 28.985 1.00 50.88 289 ASN A CA 1
ATOM 2351 C C . ASN A 1 289 ? -35.256 -14.192 28.928 1.00 50.88 289 ASN A C 1
ATOM 2353 O O . ASN A 1 289 ? -34.550 -14.547 27.987 1.00 50.88 289 ASN A O 1
ATOM 2357 N N . HIS A 1 290 ? -35.552 -15.030 29.926 1.00 49.84 290 HIS A N 1
ATOM 2358 C CA . HIS A 1 290 ? -35.251 -16.460 29.824 1.00 49.84 290 HIS A CA 1
ATOM 2359 C C . HIS A 1 290 ? -36.446 -17.199 29.216 1.00 49.84 290 HIS A C 1
ATOM 2361 O O . HIS A 1 290 ? -37.554 -17.138 29.744 1.00 49.84 290 HIS A O 1
ATOM 2367 N N . GLU A 1 291 ? -36.196 -17.936 28.131 1.00 55.31 291 GLU A N 1
ATOM 2368 C CA . GLU A 1 291 ? -37.147 -18.861 27.488 1.00 55.31 291 GLU A CA 1
ATOM 2369 C C . GLU A 1 291 ? -37.699 -19.919 28.474 1.00 55.31 291 GLU A C 1
ATOM 2371 O O . GLU A 1 291 ? -38.766 -20.484 28.253 1.00 55.31 291 GLU A O 1
ATOM 2376 N N . ASP A 1 292 ? -37.027 -20.108 29.616 1.00 53.72 292 ASP A N 1
ATOM 2377 C CA . ASP A 1 292 ? -37.412 -21.006 30.710 1.00 53.72 292 ASP A CA 1
ATOM 2378 C C . ASP A 1 292 ? -38.363 -20.388 31.754 1.00 53.72 292 ASP A C 1
ATOM 2380 O O . ASP A 1 292 ? -38.681 -21.034 32.760 1.00 53.72 292 ASP A O 1
ATOM 2384 N N . PHE A 1 293 ? -38.831 -19.145 31.571 1.00 59.97 293 PHE A N 1
ATOM 2385 C CA . PHE A 1 293 ? -39.836 -18.568 32.464 1.00 59.97 293 PHE A CA 1
ATOM 2386 C C . PHE A 1 293 ? -41.171 -19.311 32.302 1.00 59.97 293 PHE A C 1
ATOM 2388 O O . PHE A 1 293 ? -41.988 -19.019 31.427 1.00 59.97 293 PHE A O 1
ATOM 2395 N N . ARG A 1 294 ? -41.405 -20.308 33.163 1.00 57.47 294 ARG A N 1
ATOM 2396 C CA . ARG A 1 294 ? -42.641 -21.095 33.155 1.00 57.47 294 ARG A CA 1
ATOM 2397 C C . ARG A 1 294 ? -43.793 -20.242 33.663 1.00 57.47 294 ARG A 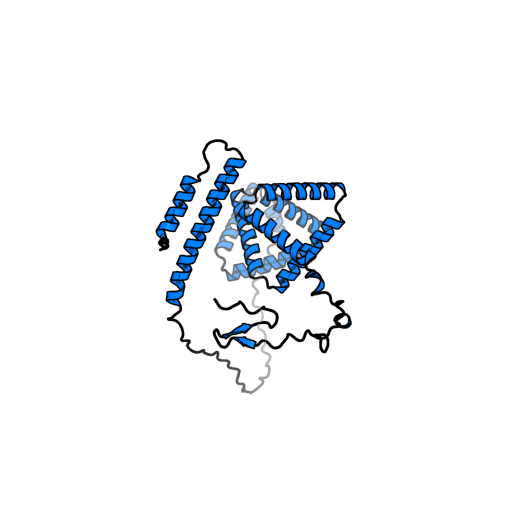C 1
ATOM 2399 O O . ARG A 1 294 ? -44.014 -20.122 34.866 1.00 57.47 294 ARG A O 1
ATOM 2406 N N . VAL A 1 295 ? -44.572 -19.719 32.724 1.00 58.31 295 VAL A N 1
ATOM 2407 C CA . VAL A 1 295 ? -45.826 -18.990 32.965 1.00 58.31 295 VAL A CA 1
ATOM 2408 C C . VAL A 1 295 ? -46.778 -19.766 33.897 1.00 58.31 295 VAL A C 1
ATOM 2410 O O . VAL A 1 295 ? -47.522 -19.160 34.660 1.00 58.31 295 VAL A O 1
ATOM 2413 N N . SER A 1 296 ? -46.689 -21.101 33.922 1.00 60.88 296 SER A N 1
ATOM 2414 C CA . SER A 1 296 ? -47.445 -21.979 34.826 1.00 60.88 296 SER A CA 1
ATOM 2415 C C . SER A 1 296 ? -47.127 -21.810 36.321 1.00 60.88 296 SER A C 1
ATOM 2417 O O . SER A 1 296 ? -47.887 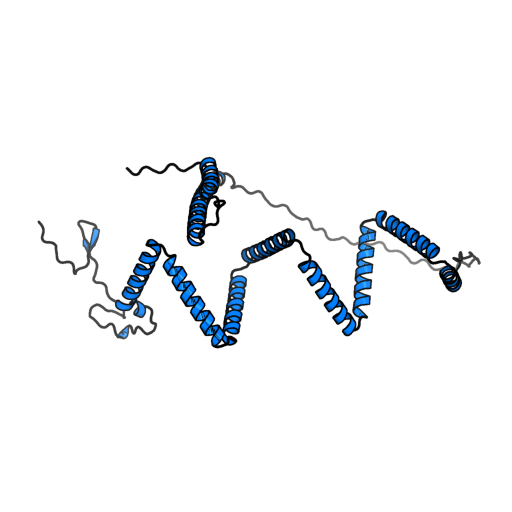-22.303 37.146 1.00 60.88 296 SER A O 1
ATOM 2419 N N . MET A 1 297 ? -46.015 -21.161 36.689 1.00 60.06 297 MET A N 1
ATOM 2420 C CA . MET A 1 297 ? -45.659 -20.875 38.090 1.00 60.06 297 MET A CA 1
ATOM 2421 C C . MET A 1 297 ? -46.271 -19.567 38.614 1.00 60.06 297 MET A C 1
ATOM 2423 O O . MET A 1 297 ? -46.209 -19.292 39.811 1.00 60.06 297 MET A O 1
ATOM 2427 N N . LEU A 1 298 ? -46.888 -18.761 37.745 1.00 60.03 298 LEU A N 1
ATOM 2428 C CA . LEU A 1 298 ? -47.670 -17.599 38.148 1.00 60.03 298 LEU A CA 1
ATOM 2429 C C . LEU A 1 298 ? -49.098 -18.059 38.476 1.00 60.03 298 LEU A C 1
ATOM 2431 O O . LEU A 1 298 ? -49.970 -18.076 37.611 1.00 60.03 298 LEU A O 1
ATOM 2435 N N . SER A 1 299 ? -49.352 -18.422 39.735 1.00 55.47 299 SER A N 1
ATOM 2436 C CA . SER A 1 299 ? -50.702 -18.703 40.242 1.00 55.47 299 SER A CA 1
ATOM 2437 C C . SER A 1 299 ? -51.140 -17.635 41.243 1.00 55.47 299 SER A C 1
ATOM 2439 O O . SER A 1 299 ? -50.448 -17.379 42.228 1.00 55.47 299 SER A O 1
ATOM 2441 N N . GLY A 1 300 ? -52.304 -17.028 41.018 1.00 64.06 300 GLY A N 1
ATOM 2442 C CA . GLY A 1 300 ? -52.912 -16.083 41.950 1.00 64.06 300 GLY A CA 1
ATOM 2443 C C . GLY A 1 300 ? -54.225 -15.503 41.412 1.00 64.06 300 GLY A C 1
ATOM 2444 O O . GLY A 1 300 ? -54.461 -15.565 40.207 1.00 64.06 300 GLY A O 1
ATOM 2445 N N . PRO A 1 301 ? -55.067 -14.893 42.268 1.00 60.84 301 PRO A N 1
ATOM 2446 C CA . PRO A 1 301 ? -56.394 -14.378 41.890 1.00 60.84 301 PRO A CA 1
ATOM 2447 C C . PRO A 1 301 ? -56.376 -13.343 40.753 1.00 60.84 301 PRO A C 1
ATOM 2449 O O . PRO A 1 301 ? -57.378 -13.128 40.079 1.00 60.84 301 PRO A O 1
ATOM 2452 N N . ASN A 1 302 ? -55.220 -12.710 40.537 1.00 59.53 302 ASN A N 1
ATOM 2453 C CA . ASN A 1 302 ? -55.003 -11.662 39.545 1.00 59.53 302 ASN A CA 1
ATOM 2454 C C . ASN A 1 302 ? -54.254 -12.165 38.300 1.00 59.53 302 ASN A C 1
ATOM 2456 O O . ASN A 1 302 ? -53.651 -11.357 37.598 1.00 59.53 302 ASN A O 1
ATOM 2460 N N . ILE A 1 303 ? -54.222 -13.475 38.035 1.00 61.34 303 ILE A N 1
ATOM 2461 C CA . ILE A 1 303 ? -53.567 -14.059 36.856 1.00 61.34 303 ILE A CA 1
ATOM 2462 C C . ILE A 1 303 ? -54.593 -14.905 36.093 1.00 61.34 303 ILE A C 1
ATOM 2464 O O . ILE A 1 303 ? -55.146 -15.853 36.641 1.00 61.34 303 ILE A O 1
ATOM 2468 N N . VAL A 1 304 ? -54.859 -14.547 34.834 1.00 61.62 304 VAL A N 1
ATOM 2469 C CA . VAL A 1 304 ? -55.758 -15.275 33.919 1.00 61.62 304 VAL A CA 1
ATOM 2470 C C . VAL A 1 304 ? -54.977 -15.581 32.647 1.00 61.62 304 VAL A C 1
ATOM 2472 O O . VAL A 1 304 ? -54.324 -14.693 32.102 1.00 61.62 304 VAL A O 1
ATOM 2475 N N . ASP A 1 305 ? -54.988 -16.843 32.216 1.00 62.56 305 ASP A N 1
ATOM 2476 C CA . ASP A 1 305 ? -54.253 -17.342 31.042 1.00 62.56 305 ASP A CA 1
ATOM 2477 C C . ASP A 1 305 ? -52.760 -16.978 31.048 1.00 62.56 305 ASP A C 1
ATOM 2479 O O . ASP A 1 305 ? -52.170 -16.606 30.032 1.00 62.56 305 ASP A O 1
ATOM 2483 N N . GLY A 1 306 ? -52.140 -17.026 32.231 1.00 60.00 306 GLY A N 1
ATOM 2484 C CA . GLY A 1 306 ? -50.720 -16.718 32.380 1.00 60.00 306 GLY A CA 1
ATOM 2485 C C . GLY A 1 306 ? -50.363 -15.234 32.258 1.00 60.00 306 GLY A C 1
ATOM 2486 O O . GLY A 1 306 ? -49.184 -14.881 32.238 1.00 60.00 306 GLY A O 1
ATOM 2487 N N . ARG A 1 307 ? -51.360 -14.344 32.189 1.00 59.00 307 ARG A N 1
ATOM 2488 C CA . ARG A 1 307 ? -51.179 -12.890 32.178 1.00 59.00 307 ARG A CA 1
ATOM 2489 C C . ARG A 1 307 ? -51.772 -12.278 33.439 1.00 59.00 307 ARG A C 1
ATOM 2491 O O . ARG A 1 307 ? -52.856 -12.651 33.882 1.00 59.00 307 ARG A O 1
ATOM 2498 N N . HIS A 1 308 ? -51.075 -11.301 34.012 1.00 61.72 308 HIS A N 1
ATOM 2499 C CA . HIS A 1 308 ? -51.619 -10.522 35.119 1.00 61.72 308 HIS A CA 1
ATOM 2500 C C . HIS A 1 308 ? -52.834 -9.712 34.644 1.00 61.72 308 HIS A C 1
ATOM 2502 O O . HIS A 1 308 ? -52.709 -8.854 33.768 1.00 61.72 308 HIS A O 1
ATOM 2508 N N . LYS A 1 309 ? -54.005 -9.945 35.246 1.00 60.75 309 LYS A N 1
ATOM 2509 C CA . LYS A 1 309 ? -55.121 -9.002 35.193 1.00 60.75 309 LYS A CA 1
ATOM 2510 C C . LYS A 1 309 ? -54.757 -7.816 36.073 1.00 60.75 309 LYS A C 1
ATOM 2512 O O . LYS A 1 309 ? -54.785 -7.899 37.300 1.00 60.75 309 LYS A O 1
ATOM 2517 N N . LEU A 1 310 ? -54.401 -6.709 35.431 1.00 63.22 310 LEU A N 1
ATOM 2518 C CA . LEU A 1 310 ? -54.335 -5.425 36.110 1.00 63.22 310 LEU A CA 1
ATOM 2519 C C . LEU A 1 310 ? -55.745 -5.090 36.625 1.00 63.22 310 LEU A C 1
ATOM 2521 O O . LEU A 1 310 ? -56.717 -5.290 35.889 1.00 63.22 310 LEU A O 1
ATOM 2525 N N . PRO A 1 311 ? -55.890 -4.621 37.875 1.00 66.38 311 PRO A N 1
ATOM 2526 C CA . PRO A 1 311 ? -57.184 -4.173 38.357 1.00 66.38 311 PRO A CA 1
ATOM 2527 C C . PRO A 1 311 ? -57.684 -3.012 37.482 1.00 66.38 311 PRO A C 1
ATOM 2529 O O . PRO A 1 311 ? -56.866 -2.248 36.960 1.00 66.38 311 PRO A O 1
ATOM 2532 N N . PRO A 1 312 ? -59.008 -2.871 37.302 1.00 63.59 312 PRO A N 1
ATOM 2533 C CA . PRO A 1 312 ? -59.569 -1.821 36.467 1.00 63.59 312 PRO A CA 1
ATOM 2534 C C . PRO A 1 312 ? -59.102 -0.455 36.977 1.00 63.59 312 PRO A C 1
ATOM 2536 O O . PRO A 1 312 ? -59.340 -0.083 38.127 1.00 63.59 312 PRO A O 1
ATOM 2539 N N . THR A 1 313 ? -58.396 0.282 36.125 1.00 65.44 313 THR A N 1
ATOM 2540 C CA . THR A 1 313 ? -57.938 1.635 36.430 1.00 65.44 313 THR A CA 1
ATOM 2541 C C . THR A 1 313 ? -59.126 2.581 36.355 1.00 65.44 313 THR A C 1
ATOM 2543 O O . THR A 1 313 ? -59.741 2.729 35.300 1.00 65.44 313 THR A O 1
ATOM 2546 N N . THR A 1 314 ? -59.448 3.241 37.462 1.00 67.00 314 THR A N 1
ATOM 2547 C CA . THR A 1 314 ? -60.451 4.310 37.479 1.00 67.00 314 THR A CA 1
ATOM 2548 C C . THR A 1 314 ? -59.781 5.642 37.174 1.00 67.00 314 THR A C 1
ATOM 2550 O O . THR A 1 314 ? -58.775 5.993 37.796 1.00 67.00 314 THR A O 1
ATOM 2553 N N . VAL A 1 315 ? -60.342 6.399 36.235 1.00 71.00 315 VAL A N 1
ATOM 2554 C CA . VAL A 1 315 ? -59.918 7.775 35.959 1.00 71.00 315 VAL A CA 1
ATOM 2555 C C . VAL A 1 315 ? -60.477 8.682 37.055 1.00 71.00 315 VAL A C 1
ATOM 2557 O O . VAL A 1 315 ? -61.668 8.633 37.360 1.00 71.00 315 VAL A O 1
ATOM 2560 N N . CYS A 1 316 ? -59.622 9.490 37.684 1.00 72.12 316 CYS A N 1
ATOM 2561 C CA . CYS A 1 316 ? -60.063 10.456 38.686 1.00 72.12 316 CYS A CA 1
ATOM 2562 C C . CYS A 1 316 ? -60.921 11.551 38.020 1.00 72.12 316 CYS A C 1
ATOM 2564 O O . CYS A 1 316 ? -60.392 12.267 37.168 1.00 72.12 316 CYS A O 1
ATOM 2566 N N . PRO A 1 317 ? -62.184 11.769 38.435 1.00 68.62 317 PRO A N 1
ATOM 2567 C CA . PRO A 1 317 ? -63.054 12.770 37.810 1.00 68.62 317 PRO A CA 1
ATOM 2568 C C . PRO A 1 317 ? -62.580 14.215 38.032 1.00 68.62 317 PRO A C 1
ATOM 2570 O O . PRO A 1 317 ? -63.008 15.117 37.323 1.00 68.62 317 PRO A O 1
ATOM 2573 N N . HIS A 1 318 ? -61.685 14.448 38.997 1.00 69.31 318 HIS A N 1
ATOM 2574 C CA . HIS A 1 318 ? -61.175 15.784 39.315 1.00 69.31 318 HIS A CA 1
ATOM 2575 C C . HIS A 1 318 ? -59.920 16.187 38.536 1.00 69.31 318 HIS A C 1
ATOM 2577 O O . HIS A 1 318 ? -59.641 17.376 38.426 1.00 69.31 318 HIS A O 1
ATOM 2583 N N . CYS A 1 319 ? -59.134 15.236 38.025 1.00 79.88 319 CYS A N 1
ATOM 2584 C CA . CYS A 1 319 ? -57.864 15.561 37.364 1.00 79.88 319 CYS A CA 1
ATOM 2585 C C . CYS A 1 319 ? -57.523 14.688 36.152 1.00 79.88 319 CYS A C 1
ATOM 2587 O O . CYS A 1 319 ? -56.430 14.821 35.610 1.00 79.88 319 CYS A O 1
ATOM 2589 N N . ASN A 1 320 ? -58.414 13.780 35.737 1.00 70.38 320 ASN A N 1
ATOM 2590 C CA . ASN A 1 320 ? -58.202 12.815 34.651 1.00 70.38 320 ASN A CA 1
ATOM 2591 C C . ASN A 1 320 ? -56.936 11.943 34.779 1.00 70.38 320 ASN A C 1
ATOM 2593 O O . ASN A 1 320 ? -56.541 11.267 33.830 1.00 70.38 320 ASN A O 1
ATOM 2597 N N . ALA A 1 321 ? -56.308 11.908 35.957 1.00 70.44 321 ALA A N 1
ATOM 2598 C CA . ALA A 1 321 ? -55.192 11.018 36.229 1.00 70.44 321 ALA A CA 1
ATOM 2599 C C . ALA A 1 321 ? -55.688 9.585 36.465 1.00 70.44 321 ALA A C 1
ATOM 2601 O O . ALA A 1 321 ? -56.737 9.355 37.078 1.00 70.44 321 ALA A O 1
ATOM 2602 N N . TRP A 1 322 ? -54.903 8.619 35.993 1.00 70.62 322 TRP A N 1
ATOM 2603 C CA . TRP A 1 322 ? -55.152 7.194 36.173 1.00 70.62 322 TRP A CA 1
ATOM 2604 C C . TRP A 1 322 ? -54.839 6.821 37.620 1.00 70.62 322 TRP A C 1
ATOM 2606 O O . TRP A 1 322 ? -53.720 7.051 38.079 1.00 70.62 322 TRP A O 1
ATOM 2616 N N . LYS A 1 323 ? -55.814 6.264 38.347 1.00 59.47 323 LYS A N 1
ATOM 2617 C CA . LYS A 1 323 ? -55.635 5.891 39.753 1.00 59.47 323 LYS A CA 1
ATOM 2618 C C . LYS A 1 323 ? -55.681 4.377 39.934 1.00 59.47 323 LYS A C 1
ATOM 2620 O O . LYS A 1 323 ? -56.624 3.720 39.491 1.00 59.47 323 LYS A O 1
ATOM 2625 N N . TRP A 1 324 ? -54.665 3.837 40.604 1.00 61.81 324 TRP A N 1
ATOM 2626 C CA . TRP A 1 324 ? -54.622 2.436 41.013 1.00 61.81 324 TRP A CA 1
ATOM 2627 C C . TRP A 1 324 ? -55.410 2.247 42.320 1.00 61.81 324 TRP A C 1
ATOM 2629 O O . TRP A 1 324 ? -55.295 3.082 43.220 1.00 61.81 324 TRP A O 1
ATOM 2639 N N . PRO A 1 325 ? -56.178 1.157 42.482 1.00 58.16 325 PRO A N 1
ATOM 2640 C CA . PRO A 1 325 ? -57.054 0.969 43.644 1.00 58.16 325 PRO A CA 1
ATOM 2641 C C . PRO A 1 325 ? -56.337 0.794 44.997 1.00 58.16 325 PRO A C 1
ATOM 2643 O O . PRO A 1 325 ? -57.005 0.760 46.024 1.00 58.16 325 PRO A O 1
ATOM 2646 N N . ALA A 1 326 ? -55.003 0.710 45.026 1.00 50.88 326 ALA A N 1
ATOM 2647 C CA . ALA A 1 326 ? -54.218 0.541 46.251 1.00 50.88 326 ALA A CA 1
ATOM 2648 C C . ALA A 1 326 ? -53.736 1.859 46.892 1.00 50.88 326 ALA A C 1
ATOM 2650 O O . ALA A 1 326 ? -53.077 1.816 47.928 1.00 50.88 326 ALA A O 1
ATOM 2651 N N . GLU A 1 327 ? -54.038 3.028 46.317 1.00 48.59 327 GLU A N 1
ATOM 2652 C CA . GLU A 1 327 ? -53.695 4.294 46.972 1.00 48.59 327 GLU A CA 1
ATOM 2653 C C . GLU A 1 327 ? -54.734 4.649 48.050 1.00 48.59 327 GLU A C 1
ATOM 2655 O O . GLU A 1 327 ? -55.889 4.935 47.705 1.00 48.59 327 GLU A O 1
ATOM 2660 N N . PRO A 1 328 ? -54.366 4.680 49.349 1.00 49.53 328 PRO A N 1
ATOM 2661 C CA . PRO A 1 328 ? -55.276 5.140 50.386 1.00 49.53 328 PRO A CA 1
ATOM 2662 C C . PRO A 1 328 ? -55.708 6.579 50.086 1.00 49.53 328 PRO A C 1
ATOM 2664 O O . PRO A 1 328 ? -54.910 7.425 49.669 1.00 49.53 328 PRO A O 1
ATOM 2667 N N . ARG A 1 329 ? -57.004 6.858 50.271 1.00 50.81 329 ARG A N 1
ATOM 2668 C CA . ARG A 1 329 ? -57.555 8.212 50.151 1.00 50.81 329 ARG A CA 1
ATOM 2669 C C . ARG A 1 329 ? -56.737 9.143 51.049 1.00 50.81 329 ARG A C 1
ATOM 2671 O O . ARG A 1 329 ? -56.694 8.938 52.258 1.00 50.81 329 ARG A O 1
ATOM 2678 N N . LYS A 1 330 ? -56.107 10.168 50.465 1.00 49.72 330 LYS A N 1
ATOM 2679 C CA . LYS A 1 330 ? -55.591 11.294 51.249 1.00 49.72 330 LYS A CA 1
ATOM 2680 C C . LYS A 1 330 ? -56.782 11.896 52.008 1.00 49.72 330 LYS A C 1
ATOM 2682 O O . LYS A 1 330 ? -57.790 12.173 51.349 1.00 49.72 330 LYS A O 1
ATOM 2687 N N . PRO A 1 331 ? -56.721 12.051 53.341 1.00 41.56 331 PRO A N 1
ATOM 2688 C CA . PRO A 1 331 ? -57.758 12.774 54.059 1.00 41.56 331 PRO A CA 1
ATOM 2689 C C . PRO A 1 331 ? -57.807 14.207 53.522 1.00 41.56 331 PRO A C 1
ATOM 2691 O O . PRO A 1 331 ? -56.764 14.822 53.286 1.00 41.56 331 PRO A O 1
ATOM 2694 N N . ALA A 1 332 ? -59.020 14.684 53.248 1.00 44.75 332 ALA A N 1
ATOM 2695 C CA . ALA A 1 332 ? -59.260 16.066 52.866 1.00 44.75 332 ALA A CA 1
ATOM 2696 C C . ALA A 1 332 ? -58.835 16.980 54.026 1.00 44.75 332 ALA A C 1
ATOM 2698 O O . ALA A 1 332 ? -59.150 16.680 55.179 1.00 44.75 332 ALA A O 1
ATOM 2699 N N . ALA A 1 333 ? -58.081 18.028 53.698 1.00 41.03 333 ALA A N 1
ATOM 2700 C CA . ALA A 1 333 ? -57.803 19.145 54.594 1.00 41.03 333 ALA A CA 1
ATOM 2701 C C . ALA A 1 333 ? -58.997 20.100 54.623 1.00 41.03 333 ALA A C 1
ATOM 2703 O O . ALA A 1 333 ? -59.644 20.234 53.554 1.00 41.03 333 ALA A O 1
#